Protein AF-A0A1L0AYT2-F1 (afdb_monomer_lite)

Foldseek 3Di:
DDDDDPPDPDPPPPFDKFKFFWADADPVQQKTKTWGWDWDQDPVVRDIDTDIDIAIEGHPPSPDDGGWIFMKGFDVDPPDPVDNRHRIYTDDTPGDPVVVVVVVVVVVVVVVVVVVVVVVVVVVVVVVVVVVVVVVVVVLVVLVVVLVVCLPPDPDDDPVVLVVVCVSVVHDDDPDDPVRSSCSVVPCVVVVVVVVVVLVVLVLVLLVVLVVCLVVVNQPDDDPSVVLVVDDPVVNSVVSCVVCVPDDPVRSVVNRD

Organism: NCBI:txid56406

Radius of gyration: 42.72 Å; chains: 1; bounding box: 90×42×131 Å

Structure (mmCIF, N/CA/C/O backbone):
data_AF-A0A1L0AYT2-F1
#
_entry.id   AF-A0A1L0AYT2-F1
#
loop_
_atom_site.group_PDB
_atom_site.id
_atom_site.type_symbol
_atom_site.label_atom_id
_atom_site.label_alt_id
_atom_site.label_comp_id
_atom_site.label_asym_id
_atom_site.label_entity_id
_atom_site.label_seq_id
_atom_site.pdbx_PDB_ins_code
_atom_site.Cartn_x
_atom_site.Cartn_y
_atom_site.Cartn_z
_atom_site.occupancy
_atom_site.B_iso_or_equiv
_atom_site.auth_seq_id
_atom_site.auth_comp_id
_atom_site.auth_asym_id
_atom_site.auth_atom_id
_atom_site.pdbx_PDB_model_num
ATOM 1 N N . MET A 1 1 ? 5.812 -22.566 -76.367 1.00 43.94 1 MET A N 1
ATOM 2 C CA . MET A 1 1 ? 6.371 -21.254 -75.975 1.00 43.94 1 MET A CA 1
ATOM 3 C C . MET A 1 1 ? 5.979 -20.977 -74.530 1.00 43.94 1 MET A C 1
ATOM 5 O O . MET A 1 1 ? 4.823 -20.678 -74.282 1.00 43.94 1 MET A O 1
ATOM 9 N N . SER A 1 2 ? 6.897 -21.136 -73.576 1.00 39.47 2 SER A N 1
ATOM 10 C CA . SER A 1 2 ? 6.663 -20.811 -72.161 1.00 39.47 2 SER A CA 1
ATOM 11 C C . SER A 1 2 ? 7.701 -19.785 -71.719 1.00 39.47 2 SER A C 1
ATOM 13 O O . SER A 1 2 ? 8.883 -20.100 -71.577 1.00 39.47 2 SER A O 1
ATOM 15 N N . SER A 1 3 ? 7.268 -18.538 -71.567 1.00 45.22 3 SER A N 1
ATOM 16 C CA . SER A 1 3 ? 8.102 -17.421 -71.133 1.00 45.22 3 SER A CA 1
ATOM 17 C C . SER A 1 3 ? 8.562 -17.624 -69.688 1.00 45.22 3 SER A C 1
ATOM 19 O O . SER A 1 3 ? 7.756 -17.609 -68.757 1.00 45.22 3 SER A O 1
ATOM 21 N N . ILE A 1 4 ? 9.869 -17.794 -69.500 1.00 49.75 4 ILE A N 1
ATOM 22 C CA . ILE A 1 4 ? 10.519 -17.835 -68.188 1.00 49.75 4 ILE A CA 1
ATOM 23 C C . ILE A 1 4 ? 10.522 -16.410 -67.626 1.00 49.75 4 ILE A C 1
ATOM 25 O O . ILE A 1 4 ? 11.359 -15.581 -67.982 1.00 49.75 4 ILE A O 1
ATOM 29 N N . ILE A 1 5 ? 9.569 -16.114 -66.743 1.00 52.09 5 ILE A N 1
ATOM 30 C CA . ILE A 1 5 ? 9.545 -14.869 -65.974 1.00 52.09 5 ILE A CA 1
ATOM 31 C C . ILE A 1 5 ? 10.664 -14.960 -64.930 1.00 52.09 5 ILE A C 1
ATOM 33 O O . ILE A 1 5 ? 10.520 -15.597 -63.884 1.00 52.09 5 ILE A O 1
ATOM 37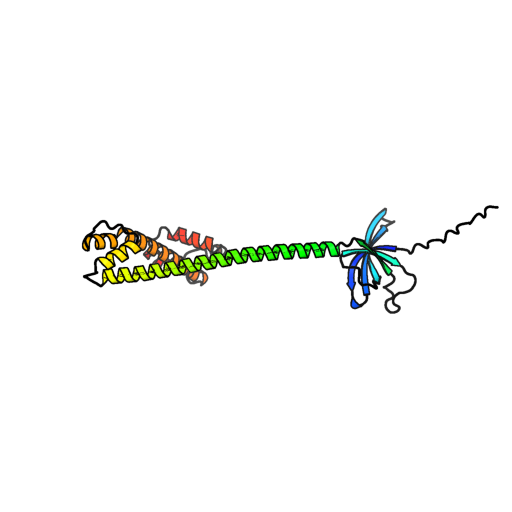 N N . LYS A 1 6 ? 11.812 -14.336 -65.214 1.00 47.62 6 LYS A N 1
ATOM 38 C CA . LYS A 1 6 ? 12.878 -14.143 -64.224 1.00 47.62 6 LYS A CA 1
ATOM 39 C C . LYS A 1 6 ? 12.355 -13.194 -63.143 1.00 47.62 6 LYS A C 1
ATOM 41 O O . LYS A 1 6 ? 12.326 -11.985 -63.346 1.00 47.62 6 LYS A O 1
ATOM 46 N N . LYS A 1 7 ? 11.948 -13.736 -61.990 1.00 52.47 7 LYS A N 1
ATOM 47 C CA . LYS A 1 7 ? 11.702 -12.945 -60.775 1.00 52.47 7 LYS A CA 1
ATOM 48 C C . LYS A 1 7 ? 13.005 -12.242 -60.390 1.00 52.47 7 LYS A C 1
ATOM 50 O O . LYS A 1 7 ? 13.920 -12.869 -59.858 1.00 52.47 7 LYS A O 1
ATOM 55 N N . THR A 1 8 ? 13.102 -10.951 -60.672 1.00 51.28 8 THR A N 1
ATOM 56 C CA . THR A 1 8 ? 14.160 -10.089 -60.151 1.00 51.28 8 THR A CA 1
ATOM 57 C C . THR A 1 8 ? 14.003 -10.020 -58.633 1.00 51.28 8 THR A C 1
ATOM 59 O O . THR A 1 8 ? 13.026 -9.488 -58.110 1.00 51.28 8 THR A O 1
ATOM 62 N N . ARG A 1 9 ? 14.942 -10.622 -57.894 1.00 52.34 9 ARG A N 1
ATOM 63 C CA . ARG A 1 9 ? 15.022 -10.449 -56.439 1.00 52.34 9 ARG A CA 1
ATOM 64 C C . ARG A 1 9 ? 15.433 -9.003 -56.181 1.00 52.34 9 ARG A C 1
ATOM 66 O O . ARG A 1 9 ? 16.595 -8.658 -56.367 1.00 52.34 9 ARG A O 1
ATOM 73 N N . VAL A 1 10 ? 14.478 -8.163 -55.790 1.00 49.97 10 VAL A N 1
ATOM 74 C CA . VAL A 1 10 ? 14.785 -6.832 -55.257 1.00 49.97 10 VAL A CA 1
ATOM 75 C C . VAL A 1 10 ? 15.632 -7.046 -53.997 1.00 49.97 10 VAL A C 1
ATOM 77 O O . VAL A 1 10 ? 15.191 -7.779 -53.106 1.00 49.97 10 VAL A O 1
ATOM 80 N N . PRO A 1 11 ? 16.848 -6.481 -53.900 1.00 51.00 11 PRO A N 1
ATOM 81 C CA . PRO A 1 11 ? 17.636 -6.591 -52.686 1.00 51.00 11 PRO A CA 1
ATOM 82 C C . PRO A 1 11 ? 16.885 -5.874 -51.562 1.00 51.00 11 PRO A C 1
ATOM 84 O O . PRO A 1 11 ? 16.692 -4.660 -51.600 1.00 51.00 11 PRO A O 1
ATOM 87 N N . GLN A 1 12 ? 16.438 -6.626 -50.557 1.00 56.72 12 GLN A N 1
ATOM 88 C CA . GLN A 1 12 ? 15.949 -6.030 -49.322 1.00 56.72 12 GLN A CA 1
ATOM 89 C C . GLN A 1 12 ? 17.150 -5.395 -48.621 1.00 56.72 12 GLN A C 1
ATOM 91 O O . GLN A 1 12 ? 17.962 -6.084 -48.006 1.00 56.72 12 GLN A O 1
ATOM 96 N N . HIS A 1 13 ? 17.308 -4.079 -48.747 1.00 56.34 13 HIS A N 1
ATOM 97 C CA . HIS A 1 13 ? 18.264 -3.351 -47.927 1.00 56.34 13 HIS A CA 1
ATOM 98 C C . HIS A 1 13 ? 17.800 -3.429 -46.47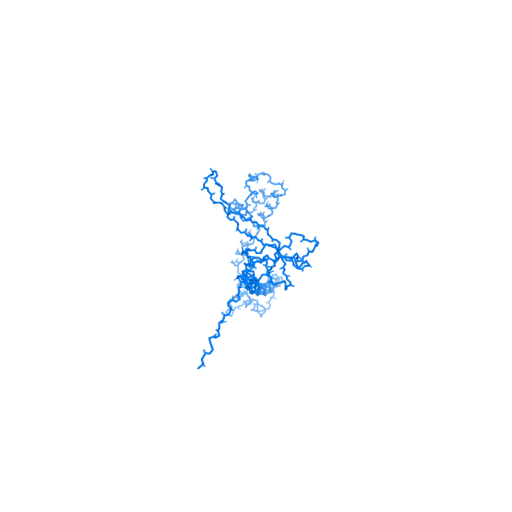1 1.00 56.34 13 HIS A C 1
ATOM 100 O O . HIS A 1 13 ? 16.896 -2.708 -46.052 1.00 56.34 13 HIS A O 1
ATOM 106 N N . THR A 1 14 ? 18.405 -4.323 -45.691 1.00 71.19 14 THR A N 1
ATOM 107 C CA . THR A 1 14 ? 18.159 -4.410 -44.253 1.00 71.19 14 THR A CA 1
ATOM 108 C C . THR A 1 14 ? 18.698 -3.147 -43.593 1.00 71.19 14 THR A C 1
ATOM 110 O O . THR A 1 14 ? 19.909 -2.908 -43.579 1.00 71.19 14 THR A O 1
ATOM 113 N N . ILE A 1 15 ? 17.799 -2.319 -43.066 1.00 78.25 15 ILE A N 1
ATOM 114 C CA . ILE A 1 15 ? 18.167 -1.138 -42.283 1.00 78.25 15 ILE A CA 1
ATOM 115 C C . ILE A 1 15 ? 18.921 -1.630 -41.038 1.00 78.25 15 ILE A C 1
ATOM 117 O O . ILE A 1 15 ? 18.414 -2.513 -40.342 1.00 78.25 15 ILE A O 1
ATOM 121 N N . PRO A 1 16 ? 20.119 -1.097 -40.732 1.00 86.50 16 PRO A N 1
ATOM 122 C CA . PRO A 1 16 ? 20.838 -1.484 -39.528 1.00 86.50 16 PRO A CA 1
ATOM 123 C C . PRO A 1 16 ? 20.006 -1.113 -38.298 1.00 86.50 16 PRO A C 1
ATOM 125 O O . PRO A 1 16 ? 19.674 0.059 -38.088 1.00 86.50 16 PRO A O 1
ATOM 128 N N . PHE A 1 17 ? 19.687 -2.121 -37.490 1.00 91.00 17 PHE A N 1
ATOM 129 C CA . PHE A 1 17 ? 18.867 -1.979 -36.295 1.00 91.00 17 PHE A CA 1
ATOM 130 C C . PHE A 1 17 ? 19.635 -2.377 -35.035 1.00 91.00 17 PHE A C 1
ATOM 132 O O . PHE A 1 17 ? 20.652 -3.071 -35.081 1.00 91.00 17 PHE A O 1
ATOM 139 N N . LYS A 1 18 ? 19.138 -1.912 -33.892 1.00 93.19 18 LYS A N 1
ATOM 140 C CA . LYS A 1 18 ? 19.610 -2.268 -32.555 1.00 93.19 18 LYS A CA 1
ATOM 141 C C . LYS A 1 18 ? 18.417 -2.563 -31.663 1.00 93.19 18 LYS A C 1
ATOM 143 O O . LYS A 1 18 ? 17.347 -1.994 -31.862 1.00 93.19 18 LYS A O 1
ATOM 148 N N . ILE A 1 19 ? 18.610 -3.448 -30.695 1.00 94.31 19 ILE A N 1
ATOM 149 C CA . ILE A 1 19 ? 17.590 -3.820 -29.715 1.00 94.31 19 ILE A CA 1
ATOM 150 C C . ILE A 1 19 ? 18.030 -3.282 -28.359 1.00 94.31 19 ILE A C 1
ATOM 152 O O . ILE A 1 19 ? 19.211 -3.363 -28.020 1.00 94.31 19 ILE A O 1
ATOM 156 N N . GLY A 1 20 ? 17.095 -2.712 -27.611 1.00 94.69 20 GLY A N 1
ATOM 157 C CA . GLY A 1 20 ? 17.376 -2.148 -26.301 1.00 94.69 20 GLY A CA 1
ATOM 158 C C . GLY A 1 20 ? 16.121 -1.913 -25.475 1.00 94.69 20 GLY A C 1
ATOM 159 O O . GLY A 1 20 ? 15.007 -2.157 -25.934 1.00 94.69 20 GLY A O 1
ATOM 160 N N . THR A 1 21 ? 16.311 -1.433 -24.253 1.00 95.56 21 THR A N 1
ATOM 161 C CA . THR A 1 21 ? 15.232 -1.110 -23.312 1.00 95.56 21 THR A CA 1
ATOM 162 C C . THR A 1 21 ? 15.000 0.391 -23.249 1.00 95.56 21 THR A C 1
ATOM 164 O O . THR A 1 21 ? 15.947 1.180 -23.241 1.00 95.56 21 THR A O 1
ATOM 167 N N . VAL A 1 22 ? 13.742 0.818 -23.203 1.00 95.75 22 VAL A N 1
ATOM 168 C CA . VAL A 1 22 ? 13.397 2.238 -23.071 1.00 95.75 22 VAL A CA 1
ATOM 169 C C . VAL A 1 22 ? 13.639 2.683 -21.630 1.00 95.75 22 VAL A C 1
ATOM 171 O O . VAL A 1 22 ? 13.002 2.185 -20.706 1.00 95.75 22 VAL A O 1
ATOM 174 N N . LEU A 1 23 ? 14.550 3.636 -21.440 1.00 94.75 23 LEU A N 1
ATOM 175 C CA . LEU A 1 23 ? 14.876 4.221 -20.135 1.00 94.75 23 LEU A CA 1
ATOM 176 C C . LEU A 1 23 ? 13.993 5.423 -19.807 1.00 94.75 23 LEU A C 1
ATOM 178 O O . LEU A 1 23 ? 13.588 5.614 -18.667 1.00 94.75 23 LEU A O 1
ATOM 182 N N . SER A 1 24 ? 13.730 6.262 -20.806 1.00 93.75 24 SER A N 1
ATOM 183 C CA . SER A 1 24 ? 12.911 7.458 -20.648 1.00 93.75 24 SER A CA 1
ATOM 184 C C . SER A 1 24 ? 12.167 7.770 -21.937 1.00 93.75 24 SER A C 1
ATOM 186 O O . SER A 1 24 ? 12.664 7.515 -23.038 1.00 93.75 24 SER A O 1
ATOM 188 N N . SER A 1 25 ? 10.972 8.332 -21.792 1.00 92.19 25 SER A N 1
ATOM 189 C CA . SER A 1 25 ? 10.147 8.810 -22.897 1.00 92.19 25 SER A CA 1
ATOM 190 C C . SER A 1 25 ? 9.807 10.273 -22.646 1.00 92.19 25 SER A C 1
ATOM 192 O O . SER A 1 25 ? 9.386 10.632 -21.548 1.00 92.19 25 SER A O 1
ATOM 194 N N . ASN A 1 26 ? 10.043 11.128 -23.641 1.00 91.25 26 ASN A N 1
ATOM 195 C CA . ASN A 1 26 ? 9.670 12.536 -23.621 1.00 91.25 26 ASN A CA 1
ATOM 196 C C . ASN A 1 26 ? 8.564 12.775 -24.667 1.00 91.25 26 ASN A C 1
ATOM 198 O O . ASN A 1 26 ? 8.874 12.904 -25.861 1.00 91.25 26 ASN A O 1
ATOM 202 N N . PRO A 1 27 ? 7.292 12.870 -24.230 1.00 88.00 27 PRO A N 1
ATOM 203 C CA . PRO A 1 27 ? 6.152 13.066 -25.121 1.00 88.00 27 PRO A CA 1
ATOM 204 C C . PRO A 1 27 ? 6.212 14.370 -25.923 1.00 88.00 27 PRO A C 1
ATOM 206 O O . PRO A 1 27 ? 5.857 14.386 -27.098 1.00 88.00 27 PRO A O 1
ATOM 209 N N . ILE A 1 28 ? 6.725 15.449 -25.320 1.00 86.69 28 ILE A N 1
ATOM 210 C CA . ILE A 1 28 ? 6.756 16.793 -25.922 1.00 86.69 28 ILE A CA 1
ATOM 211 C C . ILE A 1 28 ? 7.648 16.805 -27.166 1.00 86.69 28 ILE A C 1
ATOM 213 O O . ILE A 1 28 ? 7.291 17.358 -28.202 1.00 86.69 28 ILE A O 1
ATOM 217 N N . THR A 1 29 ? 8.816 16.167 -27.079 1.00 86.75 29 THR A N 1
ATOM 218 C CA . THR A 1 29 ? 9.799 16.141 -28.174 1.00 86.75 29 THR A CA 1
ATOM 219 C C . THR A 1 29 ? 9.708 14.879 -29.030 1.00 86.75 29 THR A C 1
ATOM 221 O O . THR A 1 29 ? 10.561 14.675 -29.904 1.00 86.75 29 THR A O 1
ATOM 224 N N . LYS A 1 30 ? 8.713 14.011 -28.787 1.00 90.88 30 LYS A N 1
ATOM 225 C CA . LYS A 1 30 ? 8.545 12.724 -29.483 1.00 90.88 30 LYS A CA 1
ATOM 226 C C . LYS A 1 30 ? 9.838 11.907 -29.503 1.00 90.88 30 LYS A C 1
ATOM 228 O O . LYS A 1 30 ? 10.313 11.461 -30.554 1.00 90.88 30 LYS A O 1
ATOM 233 N N . THR A 1 31 ? 10.504 11.844 -28.357 1.00 91.12 31 THR A N 1
ATOM 234 C CA . THR A 1 31 ? 11.866 11.320 -28.247 1.00 91.12 31 THR A CA 1
ATOM 235 C C . THR A 1 31 ? 11.946 10.315 -27.114 1.00 91.12 31 THR A C 1
ATOM 237 O O . THR A 1 31 ? 11.470 10.581 -26.015 1.00 91.12 31 THR A O 1
ATOM 240 N N . ILE A 1 32 ? 12.592 9.185 -27.375 1.00 93.69 32 ILE A N 1
ATOM 241 C CA . ILE A 1 32 ? 12.832 8.131 -26.394 1.00 93.69 32 ILE A CA 1
ATOM 242 C C . ILE A 1 32 ? 14.334 7.907 -26.224 1.00 93.69 32 ILE A C 1
ATOM 244 O O . ILE A 1 32 ? 15.104 7.986 -27.186 1.00 93.69 32 ILE A O 1
ATOM 248 N N . THR A 1 33 ? 14.754 7.619 -24.997 1.00 95.06 33 THR A N 1
ATOM 249 C CA . THR A 1 33 ? 16.125 7.201 -24.691 1.00 95.06 33 THR A CA 1
ATOM 250 C C . THR A 1 33 ? 16.135 5.696 -24.496 1.00 95.06 33 THR A C 1
ATOM 252 O O . THR A 1 33 ? 15.439 5.177 -23.626 1.00 95.06 33 THR A O 1
ATOM 255 N N . VAL A 1 34 ? 16.934 4.996 -25.293 1.00 95.69 34 VAL A N 1
ATOM 256 C CA . VAL A 1 34 ? 17.014 3.534 -25.315 1.00 95.69 34 VAL A CA 1
ATOM 257 C C . VAL A 1 34 ? 18.403 3.094 -24.862 1.00 95.69 34 VAL A C 1
ATOM 259 O O . VAL A 1 34 ? 19.404 3.564 -25.403 1.00 95.69 34 VAL A O 1
ATOM 262 N N . SER A 1 35 ? 18.474 2.198 -23.879 1.00 96.56 35 SER A N 1
ATOM 263 C CA . SER A 1 35 ? 19.708 1.535 -23.456 1.00 96.56 35 SER A CA 1
ATOM 264 C C . SER A 1 35 ? 19.972 0.326 -24.337 1.00 96.56 35 SER A C 1
ATOM 266 O O . SER A 1 35 ? 19.131 -0.565 -24.435 1.00 96.56 35 SER A O 1
ATOM 268 N N . ILE A 1 36 ? 21.136 0.284 -24.974 1.00 95.56 36 ILE A N 1
ATOM 269 C CA . ILE A 1 36 ? 21.571 -0.842 -25.796 1.00 95.56 36 ILE A CA 1
ATOM 270 C C . ILE A 1 36 ? 22.833 -1.430 -25.193 1.00 95.56 36 ILE A C 1
ATOM 272 O O . ILE A 1 36 ? 23.786 -0.715 -24.883 1.00 95.56 36 ILE A O 1
ATOM 276 N N . GLU A 1 37 ? 22.867 -2.747 -25.095 1.00 94.19 37 GLU A N 1
ATOM 277 C CA . GLU A 1 37 ? 24.047 -3.481 -24.673 1.00 94.19 37 GLU A CA 1
ATOM 278 C C . GLU A 1 37 ? 25.028 -3.612 -25.840 1.00 94.19 37 GLU A C 1
ATOM 280 O O . GLU A 1 37 ? 24.711 -4.159 -26.898 1.00 94.19 37 GLU A O 1
ATOM 285 N N . LYS A 1 38 ? 26.243 -3.087 -25.666 1.00 93.12 38 LYS A N 1
ATOM 286 C CA . LYS A 1 38 ? 27.325 -3.227 -26.639 1.00 93.12 38 LYS A CA 1
ATOM 287 C C . LYS A 1 38 ? 28.435 -4.082 -26.049 1.00 93.12 38 LYS A C 1
ATOM 289 O O . LYS A 1 38 ? 29.013 -3.747 -25.017 1.00 93.12 38 LYS A O 1
ATOM 294 N N . GLN A 1 39 ? 28.775 -5.155 -26.751 1.00 92.44 39 GLN A N 1
ATOM 295 C CA . GLN A 1 39 ? 29.951 -5.954 -26.435 1.00 92.44 39 GLN A CA 1
ATOM 296 C C . GLN A 1 39 ? 31.220 -5.187 -26.824 1.00 92.44 39 GLN A C 1
ATOM 298 O O . GLN A 1 39 ? 31.352 -4.691 -27.946 1.00 92.44 39 GLN A O 1
ATOM 303 N N . HIS A 1 40 ? 32.149 -5.072 -25.881 1.00 91.19 40 HIS A N 1
ATOM 304 C CA . HIS A 1 40 ? 33.456 -4.465 -26.073 1.00 91.19 40 HIS A CA 1
ATOM 305 C C . HIS A 1 40 ? 34.547 -5.454 -25.665 1.00 91.19 40 HIS A C 1
ATOM 307 O O . HIS A 1 40 ? 34.688 -5.796 -24.489 1.00 91.19 40 HIS A O 1
ATOM 313 N N . THR A 1 41 ? 35.343 -5.893 -26.637 1.00 92.81 41 THR A N 1
ATOM 314 C CA . THR A 1 41 ? 36.456 -6.817 -26.404 1.00 92.81 41 THR A CA 1
ATOM 315 C C . THR A 1 41 ? 37.744 -6.041 -26.160 1.00 92.81 41 THR A C 1
ATOM 317 O O . THR A 1 41 ? 38.238 -5.333 -27.038 1.00 92.81 41 THR A O 1
ATOM 320 N N . PHE A 1 42 ? 38.311 -6.186 -24.964 1.00 92.00 42 PHE A N 1
ATOM 321 C CA . PHE A 1 42 ? 39.604 -5.613 -24.606 1.00 92.00 42 PHE A CA 1
ATOM 322 C C . PHE A 1 42 ? 40.718 -6.554 -25.060 1.00 92.00 42 PHE A C 1
ATOM 324 O O . PHE A 1 42 ? 41.036 -7.522 -24.374 1.00 92.00 42 PHE A O 1
ATOM 331 N N . LYS A 1 43 ? 41.325 -6.258 -26.218 1.00 91.50 43 LYS A N 1
ATOM 332 C CA . LYS A 1 43 ? 42.362 -7.107 -26.836 1.00 91.50 43 LYS A CA 1
ATOM 333 C C . LYS A 1 43 ? 43.558 -7.380 -25.918 1.00 91.50 43 LYS A C 1
ATOM 335 O O . LYS A 1 43 ? 44.057 -8.493 -25.910 1.00 91.50 43 LYS A O 1
ATOM 340 N N . GLN A 1 44 ? 43.970 -6.392 -25.124 1.00 92.19 44 GLN A N 1
ATOM 341 C CA . GLN A 1 44 ? 45.104 -6.503 -24.194 1.00 92.19 44 GLN A CA 1
ATOM 342 C C . GLN A 1 44 ? 44.863 -7.519 -23.066 1.00 92.19 44 GLN A C 1
ATOM 344 O O . GLN A 1 44 ? 45.800 -8.149 -22.599 1.00 92.19 44 GLN A O 1
ATOM 349 N N . ILE A 1 45 ? 43.607 -7.672 -22.633 1.00 89.81 45 ILE A N 1
ATOM 350 C CA . ILE A 1 45 ? 43.215 -8.521 -21.495 1.00 89.81 45 ILE A CA 1
ATOM 351 C C . ILE A 1 45 ? 42.599 -9.845 -21.990 1.00 89.81 45 ILE A C 1
ATOM 353 O O . ILE A 1 45 ? 42.412 -10.778 -21.216 1.00 89.81 45 ILE A O 1
ATOM 357 N N . GLY A 1 46 ? 42.241 -9.933 -23.276 1.00 92.94 46 GLY A N 1
ATOM 358 C CA . GLY A 1 46 ? 41.546 -11.086 -23.853 1.00 92.94 46 GLY A CA 1
ATOM 359 C C . GLY A 1 46 ? 40.108 -11.269 -23.346 1.00 92.94 46 GLY A C 1
ATOM 360 O O . GLY A 1 46 ? 39.535 -12.337 -23.526 1.00 92.94 46 GLY A O 1
ATOM 361 N N . LYS A 1 47 ? 39.511 -10.250 -22.706 1.00 94.81 47 LYS A N 1
ATOM 362 C CA . LYS A 1 47 ? 38.163 -10.316 -22.109 1.00 94.81 47 LYS A CA 1
ATOM 363 C C . LYS A 1 47 ? 37.145 -9.475 -22.882 1.00 94.81 47 LYS A C 1
ATOM 365 O O . LYS A 1 47 ? 37.432 -8.342 -23.280 1.00 94.81 47 LYS A O 1
ATOM 370 N N . THR A 1 48 ? 35.929 -10.000 -23.023 1.00 94.06 48 THR A N 1
ATOM 371 C CA . THR A 1 48 ? 34.771 -9.283 -23.578 1.00 94.06 48 THR A CA 1
ATOM 372 C C . THR A 1 48 ? 33.867 -8.801 -22.451 1.00 94.06 48 THR A C 1
ATOM 374 O O . THR A 1 48 ? 33.435 -9.588 -21.617 1.00 94.06 48 THR A O 1
ATOM 377 N N . ILE A 1 49 ? 33.588 -7.497 -22.424 1.00 93.56 49 ILE A N 1
ATOM 378 C CA . ILE A 1 49 ? 32.727 -6.852 -21.427 1.00 93.56 49 ILE A CA 1
ATOM 379 C C . ILE A 1 49 ? 31.502 -6.284 -22.139 1.00 93.56 49 ILE A C 1
ATOM 381 O O . ILE A 1 49 ? 31.628 -5.639 -23.181 1.00 93.56 49 ILE A O 1
ATOM 385 N N . ILE A 1 50 ? 30.320 -6.496 -21.569 1.00 93.94 50 ILE A N 1
ATOM 386 C CA . ILE A 1 50 ? 29.078 -5.881 -22.039 1.00 93.94 50 ILE A CA 1
ATOM 387 C C . ILE A 1 50 ? 28.936 -4.525 -21.347 1.00 93.94 50 ILE A C 1
ATOM 389 O O . ILE A 1 50 ? 28.950 -4.451 -20.120 1.00 93.94 50 ILE A O 1
ATOM 393 N N . LYS A 1 51 ? 28.837 -3.442 -22.124 1.00 93.12 51 LYS A N 1
ATOM 394 C CA . LYS A 1 51 ? 28.608 -2.088 -21.603 1.00 93.12 51 LYS A CA 1
ATOM 395 C C . LYS A 1 51 ? 27.299 -1.518 -22.153 1.00 93.12 51 LYS A C 1
ATOM 397 O O . LYS A 1 51 ? 27.103 -1.565 -23.372 1.00 93.12 51 LYS A O 1
ATOM 402 N N . PRO A 1 52 ? 26.428 -0.950 -21.303 1.00 94.25 52 PRO A N 1
ATOM 403 C CA . PRO A 1 52 ? 25.237 -0.259 -21.770 1.00 94.25 52 PRO A CA 1
ATOM 404 C C . PRO A 1 52 ? 25.614 1.088 -22.398 1.00 94.25 52 PRO A C 1
ATOM 406 O O . PRO A 1 52 ? 26.488 1.803 -21.907 1.00 94.25 52 PRO A O 1
ATOM 409 N N . ILE A 1 53 ? 24.951 1.441 -23.495 1.00 94.50 53 ILE A N 1
ATOM 410 C CA . ILE A 1 53 ? 25.073 2.736 -24.166 1.00 94.50 53 ILE A CA 1
ATOM 411 C C . ILE A 1 53 ? 23.670 3.275 -24.403 1.00 94.50 53 ILE A C 1
ATOM 413 O O . ILE A 1 53 ? 22.838 2.604 -25.013 1.00 94.50 53 ILE A O 1
ATOM 417 N N . SER A 1 54 ? 23.424 4.508 -23.973 1.00 94.69 54 SER A N 1
ATOM 418 C CA . SER A 1 54 ? 22.174 5.206 -24.242 1.00 94.69 54 SER A CA 1
ATOM 419 C C . SER A 1 54 ? 22.167 5.803 -25.651 1.00 94.69 54 SER A C 1
ATOM 421 O O . SER A 1 54 ? 23.140 6.402 -26.116 1.00 94.69 54 SER A O 1
ATOM 423 N N . MET A 1 55 ? 21.054 5.627 -26.356 1.00 92.62 55 MET A N 1
ATOM 424 C CA . MET A 1 55 ? 20.814 6.181 -27.685 1.00 92.62 55 MET A CA 1
ATOM 425 C C . MET A 1 55 ? 19.473 6.896 -27.717 1.00 92.62 55 MET A C 1
ATOM 427 O O . MET A 1 55 ? 18.520 6.483 -27.064 1.00 92.62 55 MET A O 1
ATOM 431 N N . ILE A 1 56 ? 19.408 7.972 -28.494 1.00 92.19 56 ILE A N 1
ATOM 432 C CA . ILE A 1 56 ? 18.203 8.782 -28.638 1.00 92.19 56 ILE A CA 1
ATOM 433 C C . ILE A 1 56 ? 17.498 8.365 -29.927 1.00 92.19 56 ILE A C 1
ATOM 435 O O . ILE A 1 56 ? 18.095 8.429 -31.009 1.00 92.19 56 ILE A O 1
ATOM 439 N N . ALA A 1 57 ? 16.237 7.954 -29.810 1.00 91.94 57 ALA A N 1
ATOM 440 C CA . ALA A 1 57 ? 15.396 7.571 -30.933 1.00 91.94 57 ALA A CA 1
ATOM 441 C C . ALA A 1 57 ? 14.132 8.439 -31.034 1.00 91.94 57 ALA A C 1
ATOM 443 O O . ALA A 1 57 ? 13.634 8.972 -30.042 1.00 91.94 57 ALA A O 1
ATOM 444 N N . HIS A 1 58 ? 13.626 8.607 -32.253 1.00 91.44 58 HIS A N 1
ATOM 445 C CA . HIS A 1 58 ? 12.348 9.248 -32.527 1.00 91.44 58 HIS A CA 1
ATOM 446 C C . HIS A 1 58 ? 11.201 8.248 -32.411 1.00 91.44 58 HIS A C 1
ATOM 448 O O . HIS A 1 58 ? 11.277 7.162 -32.984 1.00 91.44 58 HIS A O 1
ATOM 454 N N . ASP A 1 59 ? 10.137 8.646 -31.723 1.00 91.81 59 ASP A N 1
ATOM 455 C CA . ASP A 1 59 ? 8.865 7.929 -31.702 1.00 91.81 59 ASP A CA 1
ATOM 456 C C . ASP A 1 59 ? 7.748 8.881 -32.146 1.00 91.81 59 ASP A C 1
ATOM 458 O O . ASP A 1 59 ? 7.331 9.760 -31.393 1.00 91.81 59 ASP A O 1
ATOM 462 N N . GLU A 1 60 ? 7.290 8.739 -33.390 1.00 87.75 60 GLU A N 1
ATOM 463 C CA . GLU A 1 60 ? 6.276 9.619 -33.986 1.00 87.75 60 GLU A CA 1
ATOM 464 C C . GLU A 1 60 ? 4.908 9.509 -33.306 1.00 87.75 60 GLU A C 1
ATOM 466 O O . GLU A 1 60 ? 4.192 10.513 -33.194 1.00 87.75 60 GLU A O 1
ATOM 471 N N . ASN A 1 61 ? 4.575 8.295 -32.858 1.00 90.38 61 ASN A N 1
ATOM 472 C CA . ASN A 1 61 ? 3.254 7.908 -32.372 1.00 90.38 61 ASN A CA 1
ATOM 473 C C . ASN A 1 61 ? 3.190 7.784 -30.844 1.00 90.38 61 ASN A C 1
ATOM 475 O O . ASN A 1 61 ? 2.133 7.432 -30.328 1.00 90.38 61 ASN A O 1
ATOM 479 N N . LEU A 1 62 ? 4.293 8.051 -30.132 1.00 90.38 62 LEU A N 1
ATOM 480 C CA . LEU A 1 62 ? 4.384 7.959 -28.668 1.00 90.38 62 LEU A CA 1
ATOM 481 C C . LEU A 1 62 ? 3.937 6.590 -28.125 1.00 90.38 62 LEU A C 1
ATOM 483 O O . LEU A 1 62 ? 3.286 6.501 -27.085 1.00 90.38 62 LEU A O 1
ATOM 487 N N . LYS A 1 63 ? 4.254 5.518 -28.857 1.00 90.44 63 LYS A N 1
ATOM 488 C CA . LYS A 1 63 ? 3.830 4.155 -28.519 1.00 90.44 63 LYS A CA 1
ATOM 489 C C . LYS A 1 63 ? 4.717 3.521 -27.454 1.00 90.44 63 LYS A C 1
ATOM 491 O O . LYS A 1 63 ? 4.233 2.698 -26.685 1.00 90.44 63 LYS A O 1
ATOM 496 N N . ALA A 1 64 ? 6.001 3.868 -27.419 1.00 91.88 64 ALA A N 1
ATOM 497 C CA . ALA A 1 64 ? 6.954 3.245 -26.513 1.00 91.88 64 ALA A CA 1
ATOM 498 C C . ALA A 1 64 ? 6.853 3.828 -25.095 1.00 91.88 64 ALA A C 1
ATOM 500 O O . ALA A 1 64 ? 6.982 5.042 -24.889 1.00 91.88 64 ALA A O 1
ATOM 501 N N . LYS A 1 65 ? 6.679 2.951 -24.101 1.00 93.25 65 LYS A N 1
ATOM 502 C CA . LYS A 1 65 ? 6.666 3.296 -22.676 1.00 93.25 65 LYS A CA 1
ATOM 503 C C . LYS A 1 65 ? 7.990 2.915 -22.015 1.00 93.25 65 LYS A C 1
ATOM 505 O O . LYS A 1 65 ? 8.795 2.150 -22.543 1.00 93.25 65 LYS A O 1
ATOM 510 N N . VAL A 1 66 ? 8.238 3.493 -20.842 1.00 93.75 66 VAL A N 1
ATOM 511 C CA . VAL A 1 66 ? 9.446 3.211 -20.055 1.00 93.75 66 VAL A CA 1
ATOM 512 C C . VAL A 1 66 ? 9.432 1.750 -19.604 1.00 93.75 66 VAL A C 1
ATOM 514 O O . VAL A 1 66 ? 8.470 1.306 -18.987 1.00 93.75 66 VAL A O 1
ATOM 517 N N . GLY A 1 67 ? 10.504 1.015 -19.900 1.00 92.56 67 GLY A N 1
ATOM 518 C CA . GLY A 1 67 ? 10.645 -0.410 -19.593 1.00 92.56 67 GLY A CA 1
ATOM 519 C C . GLY A 1 67 ? 10.355 -1.362 -20.758 1.00 92.56 67 GLY A C 1
ATOM 520 O O . GLY A 1 67 ? 10.690 -2.542 -20.651 1.00 92.56 67 GLY A O 1
ATOM 521 N N . ASP A 1 68 ? 9.801 -0.877 -21.872 1.00 94.62 68 ASP A N 1
ATOM 522 C CA . ASP A 1 68 ? 9.566 -1.709 -23.055 1.00 94.62 68 ASP A CA 1
ATOM 523 C C . ASP A 1 68 ? 10.879 -2.103 -23.746 1.00 94.62 68 ASP A C 1
ATOM 525 O O . ASP A 1 68 ? 11.860 -1.348 -23.751 1.00 94.62 68 ASP A O 1
ATOM 529 N N . ILE A 1 69 ? 10.893 -3.290 -24.359 1.00 94.19 69 ILE A N 1
ATOM 530 C CA . ILE A 1 69 ? 11.993 -3.728 -25.226 1.00 94.19 69 ILE A CA 1
ATOM 531 C C . ILE A 1 69 ? 11.652 -3.312 -26.650 1.00 94.19 69 ILE A C 1
ATOM 533 O O . ILE A 1 69 ? 10.625 -3.711 -27.195 1.00 94.19 69 ILE A O 1
ATOM 537 N N . VAL A 1 70 ? 12.529 -2.531 -27.268 1.00 95.44 70 VAL A N 1
ATOM 538 C CA . VAL A 1 70 ? 12.288 -1.913 -28.571 1.00 95.44 70 VAL A CA 1
ATOM 539 C C . VAL A 1 70 ? 13.407 -2.204 -29.559 1.00 95.44 70 VAL A C 1
ATOM 541 O O . VAL A 1 70 ? 14.583 -2.322 -29.204 1.00 95.44 70 VAL A O 1
ATOM 544 N N . ARG A 1 71 ? 13.032 -2.271 -30.834 1.00 94.38 71 ARG A N 1
ATOM 545 C CA . ARG A 1 71 ? 13.936 -2.284 -31.979 1.00 94.38 71 ARG A CA 1
ATOM 546 C C . ARG A 1 71 ? 14.005 -0.875 -32.561 1.00 94.38 71 ARG A C 1
ATOM 548 O O . ARG A 1 71 ? 12.989 -0.325 -32.986 1.00 94.38 71 ARG A O 1
ATOM 555 N N . ILE A 1 72 ? 15.206 -0.302 -32.609 1.00 93.50 72 ILE A N 1
ATOM 556 C CA . ILE A 1 72 ? 15.464 1.014 -33.203 1.00 93.50 72 ILE A CA 1
ATOM 557 C C . ILE A 1 72 ? 16.320 0.885 -34.465 1.00 93.50 72 ILE A C 1
ATOM 559 O O . ILE A 1 72 ? 17.301 0.142 -34.483 1.00 93.50 72 ILE A O 1
ATOM 563 N N . GLY A 1 73 ? 15.964 1.615 -35.518 1.00 91.31 73 GLY A N 1
ATOM 564 C CA . GLY A 1 73 ? 16.653 1.618 -36.811 1.00 91.31 73 GLY A CA 1
ATOM 565 C C . GLY A 1 73 ? 17.406 2.919 -37.045 1.00 91.31 73 GLY A C 1
ATOM 566 O O . GLY A 1 73 ? 16.924 3.985 -36.668 1.00 91.31 73 GLY A O 1
ATOM 567 N N . ASN A 1 74 ? 18.587 2.853 -37.663 1.00 87.75 74 ASN A N 1
ATOM 568 C CA . ASN A 1 74 ? 19.305 4.051 -38.101 1.00 87.75 74 ASN A CA 1
ATOM 569 C C . ASN A 1 74 ? 18.844 4.442 -39.508 1.00 87.75 74 ASN A C 1
ATOM 571 O O . ASN A 1 74 ? 19.257 3.838 -40.504 1.00 87.75 74 ASN A O 1
ATOM 575 N N . PHE A 1 75 ? 17.997 5.462 -39.585 1.00 75.50 75 PHE A N 1
ATOM 576 C CA . PHE A 1 75 ? 17.604 6.054 -40.852 1.00 75.50 75 PHE A CA 1
ATOM 577 C C . PHE A 1 75 ? 18.644 7.113 -41.218 1.00 75.50 75 PHE A C 1
ATOM 579 O O . PHE A 1 75 ? 18.860 8.071 -40.485 1.00 75.50 75 PHE A O 1
ATOM 586 N N . LYS A 1 76 ? 19.307 6.948 -42.371 1.00 60.31 76 LYS A N 1
ATOM 587 C CA . LYS A 1 76 ? 20.390 7.845 -42.826 1.00 60.31 76 LYS A CA 1
ATOM 588 C C . LYS A 1 76 ? 19.965 9.317 -42.963 1.00 60.31 76 LYS A C 1
ATOM 590 O O . LYS A 1 76 ? 20.829 10.184 -43.072 1.00 60.31 76 LYS A O 1
ATOM 595 N N . LYS A 1 77 ? 18.662 9.611 -42.964 1.00 59.56 77 LYS A N 1
ATOM 596 C CA . LYS A 1 77 ? 18.131 10.972 -42.966 1.00 59.56 77 LYS A CA 1
ATOM 597 C C . LYS A 1 77 ? 18.078 11.472 -41.524 1.00 59.56 77 LYS A C 1
ATOM 599 O O . LYS A 1 77 ? 17.368 10.900 -40.704 1.00 59.56 77 LYS A O 1
ATOM 604 N N . VAL A 1 78 ? 18.841 12.523 -41.223 1.00 59.88 78 VAL A N 1
ATOM 605 C CA . VAL A 1 78 ? 18.757 13.227 -39.936 1.00 59.88 78 VAL A CA 1
ATOM 606 C C . VAL A 1 78 ? 17.297 13.625 -39.721 1.00 59.88 78 VAL A C 1
ATOM 608 O O . VAL A 1 78 ? 16.744 14.383 -40.513 1.00 59.88 78 VAL A O 1
ATOM 611 N N . ILE A 1 79 ? 16.672 13.050 -38.695 1.00 64.25 79 ILE A N 1
ATOM 612 C CA . ILE A 1 79 ? 15.236 13.206 -38.427 1.00 64.25 79 ILE A CA 1
ATOM 613 C C . ILE A 1 79 ? 14.950 14.625 -37.933 1.00 64.25 79 ILE A C 1
ATOM 615 O O . ILE A 1 79 ? 13.929 15.211 -38.275 1.00 64.25 79 ILE A O 1
ATOM 619 N N . ASP A 1 80 ? 15.879 15.189 -37.159 1.00 66.50 80 ASP A N 1
ATOM 620 C CA . ASP A 1 80 ? 15.786 16.545 -36.636 1.00 66.50 80 ASP A CA 1
ATOM 621 C C . ASP A 1 80 ? 17.113 17.293 -36.853 1.00 66.50 80 ASP A C 1
ATOM 623 O O . ASP A 1 80 ? 18.110 16.982 -36.191 1.00 66.50 80 ASP A O 1
ATOM 627 N N . PRO A 1 81 ? 17.156 18.278 -37.769 1.00 67.69 81 PRO A N 1
ATOM 628 C CA . PRO A 1 81 ? 18.348 19.084 -38.026 1.00 67.69 81 PRO A CA 1
ATOM 629 C C . PRO A 1 81 ? 18.870 19.815 -36.783 1.00 67.69 81 PRO A C 1
ATOM 631 O O . PRO A 1 81 ? 20.065 20.090 -36.694 1.00 67.69 81 PRO A O 1
ATOM 634 N N . LYS A 1 82 ? 17.999 20.112 -35.807 1.00 72.69 82 LYS A N 1
ATOM 635 C CA . LYS A 1 82 ? 18.368 20.802 -34.562 1.00 72.69 82 LYS A CA 1
ATOM 636 C C . LYS A 1 82 ? 18.955 19.853 -33.516 1.00 72.69 82 LYS A C 1
ATOM 638 O O . LYS A 1 82 ? 19.629 20.306 -32.594 1.00 72.69 82 LYS A O 1
ATOM 643 N N . ASN A 1 83 ? 18.743 18.541 -33.653 1.00 73.12 83 ASN A N 1
ATOM 644 C CA . ASN A 1 83 ? 19.186 17.537 -32.690 1.00 73.12 83 ASN A CA 1
ATOM 645 C C . ASN A 1 83 ? 19.951 16.392 -33.370 1.00 73.12 83 ASN A C 1
ATOM 647 O O . ASN A 1 83 ? 19.445 15.289 -33.577 1.00 73.12 83 ASN A O 1
ATOM 651 N N . TYR A 1 84 ? 21.235 16.635 -33.639 1.00 72.62 84 TYR A N 1
ATOM 652 C CA . TYR A 1 84 ? 22.142 15.688 -34.298 1.00 72.62 84 TYR A CA 1
ATOM 653 C C . TYR A 1 84 ? 22.330 14.352 -33.555 1.00 72.62 84 TYR A C 1
ATOM 655 O O . TYR A 1 84 ? 22.851 13.396 -34.136 1.00 72.62 84 TYR A O 1
ATOM 663 N N . LYS A 1 85 ? 21.945 14.261 -32.274 1.00 80.44 85 LYS A N 1
ATOM 664 C CA . LYS A 1 85 ? 22.026 13.025 -31.478 1.00 80.44 85 LYS A CA 1
ATOM 665 C C . LYS A 1 85 ? 20.858 12.070 -31.768 1.00 80.44 85 LYS A C 1
ATOM 667 O O . LYS A 1 85 ? 20.992 10.869 -31.539 1.00 80.44 85 LYS A O 1
ATOM 672 N N . LYS A 1 86 ? 19.750 12.576 -32.320 1.00 82.00 86 LYS A N 1
ATOM 673 C CA . LYS A 1 86 ? 18.535 11.827 -32.670 1.00 82.00 86 LYS A CA 1
ATOM 674 C C . LYS A 1 86 ? 18.658 11.216 -34.072 1.00 82.00 86 LYS A C 1
ATOM 676 O O . LYS A 1 86 ? 18.114 11.721 -35.049 1.00 82.00 86 LYS A O 1
ATOM 681 N N . LYS A 1 87 ? 19.439 10.136 -34.168 1.00 85.38 87 LYS A N 1
ATOM 682 C CA . LYS A 1 87 ? 19.733 9.428 -35.436 1.00 85.38 87 LYS A CA 1
ATOM 683 C C . LYS A 1 87 ? 18.931 8.142 -35.634 1.00 85.38 87 LYS A C 1
ATOM 685 O O . LYS A 1 87 ? 19.006 7.530 -36.694 1.00 85.38 87 LYS A O 1
ATOM 690 N N . TYR A 1 88 ? 18.219 7.702 -34.604 1.00 90.81 88 TYR A N 1
ATOM 691 C CA . TYR A 1 88 ? 17.477 6.449 -34.629 1.00 90.81 88 TYR A CA 1
ATOM 692 C C . TYR A 1 88 ? 15.973 6.723 -34.641 1.00 90.81 88 TYR A C 1
ATOM 694 O O . TYR A 1 88 ? 15.527 7.732 -34.099 1.00 90.81 88 TYR A O 1
ATOM 702 N N . THR A 1 89 ? 15.192 5.812 -35.209 1.00 90.88 89 THR A N 1
ATOM 703 C CA . THR A 1 89 ? 13.722 5.818 -35.131 1.00 90.88 89 THR A CA 1
ATOM 704 C C . THR A 1 89 ? 13.256 4.502 -34.534 1.00 90.88 89 THR A C 1
ATOM 706 O O . THR A 1 89 ? 13.854 3.453 -34.796 1.00 90.88 89 THR A O 1
ATOM 709 N N . LEU A 1 90 ? 12.195 4.553 -33.734 1.00 92.38 90 LEU A N 1
ATOM 710 C CA . LEU A 1 90 ? 11.487 3.369 -33.272 1.00 92.38 90 LEU A CA 1
ATOM 711 C C . LEU A 1 90 ? 10.932 2.603 -34.481 1.00 92.38 90 LEU A C 1
ATOM 713 O O . LEU A 1 90 ? 10.188 3.164 -35.281 1.00 92.38 90 LEU A O 1
ATOM 717 N N . MET A 1 91 ? 11.309 1.333 -34.621 1.00 91.38 91 MET A N 1
ATOM 718 C CA . MET A 1 91 ? 10.768 0.453 -35.661 1.00 91.38 91 MET A CA 1
ATOM 719 C C . MET A 1 91 ? 9.635 -0.403 -35.108 1.00 91.38 91 MET A C 1
ATOM 721 O O . MET A 1 91 ? 8.564 -0.478 -35.698 1.00 91.38 91 MET A O 1
ATOM 725 N N . GLU A 1 92 ? 9.889 -1.060 -33.979 1.00 91.88 92 GLU A N 1
ATOM 726 C CA . GLU A 1 92 ? 9.008 -2.086 -33.432 1.00 91.88 92 GLU A CA 1
ATOM 727 C C . GLU A 1 92 ? 9.181 -2.172 -31.915 1.00 91.88 92 GLU A C 1
ATOM 729 O O . GLU A 1 92 ? 10.286 -1.991 -31.394 1.00 91.88 92 GLU A O 1
ATOM 734 N N . ILE A 1 93 ? 8.091 -2.471 -31.214 1.00 93.06 93 ILE A N 1
ATOM 735 C CA . ILE A 1 93 ? 8.101 -2.820 -29.794 1.00 93.06 93 ILE A CA 1
ATOM 736 C C . ILE A 1 93 ? 8.061 -4.348 -29.724 1.00 93.06 93 ILE A C 1
ATOM 738 O O . ILE A 1 93 ? 7.116 -4.958 -30.213 1.00 93.06 93 ILE A O 1
ATOM 742 N N . LEU A 1 94 ? 9.107 -4.955 -29.167 1.00 90.88 94 LEU A N 1
ATOM 743 C CA . LEU A 1 94 ? 9.265 -6.410 -29.081 1.00 90.88 94 LEU A CA 1
ATOM 744 C C . LEU A 1 94 ? 8.579 -6.986 -27.839 1.00 90.88 94 LEU A C 1
ATOM 746 O O . LEU A 1 94 ? 8.041 -8.086 -27.897 1.00 90.88 94 LEU A O 1
ATOM 750 N N . ASP A 1 95 ? 8.618 -6.266 -26.715 1.00 90.62 95 ASP A N 1
ATOM 751 C CA . ASP A 1 95 ? 8.011 -6.709 -25.456 1.00 90.62 95 ASP A CA 1
ATOM 752 C C . ASP A 1 95 ? 7.441 -5.519 -24.679 1.00 90.62 95 ASP A C 1
ATOM 754 O O . ASP A 1 95 ? 8.165 -4.571 -24.358 1.00 90.62 95 ASP A O 1
ATOM 758 N N . THR A 1 96 ? 6.150 -5.592 -24.357 1.00 90.94 96 THR A N 1
ATOM 759 C CA . THR A 1 96 ? 5.381 -4.570 -23.633 1.00 90.94 96 THR A CA 1
ATOM 760 C C . THR A 1 96 ? 5.407 -4.818 -22.125 1.00 90.94 96 THR A C 1
ATOM 762 O O . THR A 1 96 ? 4.383 -5.027 -21.467 1.00 90.94 96 THR A O 1
ATOM 765 N N . LYS A 1 97 ? 6.608 -4.816 -21.538 1.00 86.56 97 LYS A N 1
ATOM 766 C CA . LYS A 1 97 ? 6.770 -5.004 -20.086 1.00 86.56 97 LYS A CA 1
ATOM 767 C C . LYS A 1 97 ? 6.098 -3.891 -19.288 1.00 86.56 97 LYS A C 1
ATOM 769 O O . LYS A 1 97 ? 5.548 -4.160 -18.221 1.00 86.56 97 LYS A O 1
ATOM 774 N N . ALA A 1 98 ? 6.112 -2.662 -19.801 1.00 82.62 98 ALA A N 1
ATOM 775 C CA . ALA A 1 98 ? 5.534 -1.519 -19.108 1.00 82.62 98 ALA A CA 1
ATOM 776 C C . ALA A 1 98 ? 4.021 -1.675 -18.912 1.00 82.62 98 ALA A C 1
ATOM 778 O O . ALA A 1 98 ? 3.495 -1.375 -17.842 1.00 82.62 98 ALA A O 1
ATOM 779 N N . GLU A 1 99 ? 3.322 -2.177 -19.932 1.00 86.31 99 GLU A N 1
ATOM 780 C CA . GLU A 1 99 ? 1.866 -2.339 -19.900 1.00 86.31 99 GLU A CA 1
ATOM 781 C C . GLU A 1 99 ? 1.437 -3.433 -18.929 1.00 86.31 99 GLU A C 1
ATOM 783 O O . GLU A 1 99 ? 0.557 -3.198 -18.103 1.00 86.31 99 GLU A O 1
ATOM 788 N N . ARG A 1 100 ? 2.123 -4.585 -18.949 1.00 87.50 100 ARG A N 1
ATOM 789 C CA . ARG A 1 100 ? 1.871 -5.666 -17.983 1.00 87.50 100 ARG A CA 1
ATOM 790 C C . ARG A 1 100 ? 2.082 -5.193 -16.548 1.00 87.50 100 ARG A C 1
ATOM 792 O O . ARG A 1 100 ? 1.272 -5.489 -15.675 1.00 87.50 100 ARG A O 1
ATOM 799 N N . ASN A 1 101 ? 3.144 -4.428 -16.301 1.00 88.44 101 ASN A N 1
ATOM 800 C CA . ASN A 1 101 ? 3.427 -3.895 -14.969 1.00 88.44 101 ASN A CA 1
ATOM 801 C C . ASN A 1 101 ? 2.364 -2.882 -14.517 1.00 88.44 101 ASN A C 1
ATOM 803 O O . ASN A 1 101 ? 1.962 -2.900 -13.355 1.00 88.44 101 ASN A O 1
ATOM 807 N N . ALA A 1 102 ? 1.879 -2.030 -15.424 1.00 87.44 102 ALA A N 1
ATOM 808 C CA . ALA A 1 102 ? 0.801 -1.089 -15.126 1.00 87.44 102 ALA A CA 1
ATOM 809 C C . ALA A 1 102 ? -0.516 -1.809 -14.791 1.00 87.44 102 ALA A C 1
ATOM 811 O O . ALA A 1 102 ? -1.195 -1.445 -13.832 1.00 87.44 102 ALA A O 1
ATOM 812 N N . GLU A 1 103 ? -0.854 -2.864 -15.535 1.00 91.44 103 GLU A N 1
ATOM 813 C CA . GLU A 1 103 ? -2.035 -3.687 -15.265 1.00 91.44 103 GLU A CA 1
ATOM 814 C C . GLU A 1 103 ? -1.940 -4.391 -13.902 1.00 91.44 103 GLU A C 1
ATOM 816 O O . GLU A 1 103 ? -2.898 -4.383 -13.126 1.00 91.44 103 GLU A O 1
ATOM 821 N N . LEU A 1 104 ? -0.773 -4.954 -13.574 1.00 93.50 104 LEU A N 1
ATOM 822 C CA . LEU A 1 104 ? -0.522 -5.579 -12.273 1.00 93.50 104 LEU A CA 1
ATOM 823 C C . LEU A 1 104 ? -0.677 -4.584 -11.121 1.00 93.50 104 LEU A C 1
ATOM 825 O O . LEU A 1 104 ? -1.299 -4.918 -10.113 1.00 93.50 104 LEU A O 1
ATOM 829 N N . LEU A 1 105 ? -0.164 -3.362 -11.279 1.00 92.50 105 LEU A N 1
ATOM 830 C CA . LEU A 1 105 ? -0.299 -2.308 -10.277 1.00 92.50 105 LEU A CA 1
ATOM 831 C C . LEU A 1 105 ? -1.771 -1.934 -10.050 1.00 92.50 105 LEU A C 1
ATOM 833 O O . LEU A 1 105 ? -2.199 -1.792 -8.906 1.00 92.50 105 LEU A O 1
ATOM 837 N N . ASN A 1 106 ? -2.561 -1.803 -11.118 1.00 94.94 106 ASN A N 1
ATOM 838 C CA . ASN A 1 106 ? -3.989 -1.495 -11.005 1.00 94.94 106 ASN A CA 1
ATOM 839 C C . ASN A 1 106 ? -4.742 -2.614 -10.277 1.00 94.94 106 ASN A C 1
ATOM 841 O O . ASN A 1 106 ? -5.462 -2.344 -9.319 1.00 94.94 106 ASN A O 1
ATOM 845 N N . LYS A 1 107 ? -4.482 -3.875 -10.639 1.00 96.19 107 LYS A N 1
ATOM 846 C CA . LYS A 1 107 ? -5.044 -5.043 -9.945 1.00 96.19 107 LYS A CA 1
ATOM 847 C C . LYS A 1 107 ? -4.666 -5.083 -8.462 1.00 96.19 107 LYS A C 1
ATOM 849 O O . LYS A 1 107 ? -5.472 -5.504 -7.638 1.00 96.19 107 LYS A O 1
ATOM 854 N N . GLN A 1 108 ? -3.449 -4.674 -8.105 1.00 95.81 108 GLN A N 1
ATOM 855 C CA . GLN A 1 108 ? -3.031 -4.575 -6.704 1.00 95.81 108 GLN A CA 1
ATOM 856 C C . GLN A 1 108 ? -3.792 -3.473 -5.964 1.00 95.81 108 GLN A C 1
ATOM 858 O O . GLN A 1 108 ? -4.293 -3.728 -4.874 1.00 95.81 108 GLN A O 1
ATOM 863 N N . LYS A 1 109 ? -3.939 -2.288 -6.565 1.00 96.62 109 LYS A N 1
ATOM 864 C CA . LYS A 1 109 ? -4.703 -1.178 -5.977 1.00 96.62 109 LYS A CA 1
ATOM 865 C C . LYS A 1 109 ? -6.163 -1.545 -5.736 1.00 96.62 109 LYS A C 1
ATOM 867 O O . LYS A 1 109 ? -6.675 -1.276 -4.661 1.00 96.62 109 LYS A O 1
ATOM 872 N N . GLU A 1 110 ? -6.807 -2.207 -6.693 1.00 96.38 110 GLU A N 1
ATOM 873 C CA . GLU A 1 110 ? -8.190 -2.679 -6.541 1.00 96.38 110 GLU A CA 1
ATOM 874 C C . GLU A 1 110 ? -8.338 -3.684 -5.395 1.00 96.38 110 GLU A C 1
ATOM 876 O O . GLU A 1 110 ? -9.301 -3.623 -4.636 1.00 96.38 110 GLU A O 1
ATOM 881 N N . LYS A 1 111 ? -7.379 -4.607 -5.246 1.00 97.12 111 LYS A N 1
ATOM 882 C CA . LYS A 1 111 ? -7.375 -5.566 -4.132 1.00 97.12 111 LYS A CA 1
ATOM 883 C C . LYS A 1 111 ? -7.196 -4.877 -2.784 1.00 97.12 111 LYS A C 1
ATOM 885 O O . LYS A 1 111 ? -7.873 -5.249 -1.834 1.00 97.12 111 LYS A O 1
ATOM 890 N N . ILE A 1 112 ? -6.298 -3.895 -2.712 1.00 96.94 112 ILE A N 1
ATOM 891 C CA . ILE A 1 112 ? -6.061 -3.113 -1.496 1.00 96.94 112 ILE A CA 1
ATOM 892 C C . ILE A 1 112 ? -7.315 -2.316 -1.134 1.00 96.94 112 ILE A C 1
ATOM 894 O O . ILE A 1 112 ? -7.759 -2.408 -0.000 1.00 96.94 112 ILE A O 1
ATOM 898 N N . ALA A 1 113 ? -7.937 -1.633 -2.099 1.00 97.25 113 ALA A N 1
ATOM 899 C CA . ALA A 1 113 ? -9.140 -0.839 -1.856 1.00 97.25 113 ALA A CA 1
ATOM 900 C C . ALA A 1 113 ? -10.289 -1.692 -1.293 1.00 97.25 113 ALA A C 1
ATOM 902 O O . ALA A 1 113 ? -10.877 -1.336 -0.279 1.00 97.25 113 ALA A O 1
ATOM 903 N N . LYS A 1 114 ? -10.547 -2.866 -1.886 1.00 97.69 114 LYS A N 1
ATOM 904 C CA . LYS A 1 114 ? -11.559 -3.807 -1.373 1.00 97.69 114 LYS A CA 1
ATOM 905 C C . LYS A 1 114 ? -11.252 -4.282 0.045 1.00 97.69 114 LYS A C 1
ATOM 907 O O . LYS A 1 114 ? -12.141 -4.337 0.884 1.00 97.69 114 LYS A O 1
ATOM 912 N N . PHE A 1 115 ? -9.990 -4.608 0.316 1.00 97.44 115 PHE A N 1
ATOM 913 C CA . PHE A 1 115 ? -9.568 -5.019 1.651 1.00 97.44 115 PHE A CA 1
ATOM 914 C C . PHE A 1 115 ? -9.745 -3.889 2.677 1.00 97.44 115 PHE A C 1
ATOM 916 O O . PHE A 1 115 ? -10.231 -4.125 3.779 1.00 97.44 115 PHE A O 1
ATOM 923 N N . GLU A 1 116 ? -9.383 -2.656 2.321 1.00 95.81 116 GLU A N 1
ATOM 924 C CA . GLU A 1 116 ? -9.562 -1.478 3.174 1.00 95.81 116 GLU A CA 1
ATOM 925 C C . GLU A 1 116 ? -11.044 -1.196 3.454 1.00 95.81 116 GLU A C 1
ATOM 927 O O . GLU A 1 116 ? -11.402 -0.920 4.600 1.00 95.81 116 GLU A O 1
ATOM 932 N N . GLU A 1 117 ? -11.914 -1.321 2.448 1.00 96.62 117 GLU A N 1
ATOM 933 C CA . GLU A 1 117 ? -13.369 -1.199 2.597 1.00 96.62 117 GLU A CA 1
ATOM 934 C C . GLU A 1 117 ? -13.924 -2.231 3.591 1.00 96.62 117 GLU A C 1
ATOM 936 O O . GLU A 1 117 ? -14.602 -1.855 4.549 1.00 96.62 117 GLU A O 1
ATOM 941 N N . GLU A 1 118 ? -13.563 -3.510 3.440 1.00 96.25 118 GLU A N 1
ATOM 942 C CA . GLU A 1 118 ? -13.974 -4.585 4.355 1.00 96.25 118 GLU A CA 1
ATOM 943 C C . GLU A 1 118 ? -13.519 -4.316 5.802 1.00 96.25 118 GLU A C 1
ATOM 945 O O . GLU A 1 118 ? -14.295 -4.464 6.751 1.00 96.25 118 GLU A O 1
ATOM 950 N N . GLN A 1 119 ? -12.274 -3.865 6.000 1.00 96.00 119 GLN A N 1
ATOM 951 C CA . GLN A 1 119 ? -11.770 -3.508 7.332 1.00 96.00 119 GLN A CA 1
ATOM 952 C C . GLN A 1 119 ? -12.523 -2.314 7.932 1.00 96.00 119 GLN A C 1
ATOM 954 O O . GLN A 1 119 ? -12.856 -2.315 9.121 1.00 96.00 119 GLN A O 1
ATOM 959 N N . MET A 1 120 ? -12.835 -1.302 7.122 1.00 93.00 120 MET A N 1
ATOM 960 C CA . MET A 1 120 ? -13.596 -0.134 7.562 1.00 93.00 120 MET A CA 1
ATOM 961 C C . MET A 1 120 ? -15.026 -0.495 7.969 1.00 93.00 120 MET A C 1
ATOM 963 O O . MET A 1 120 ? -15.528 0.029 8.968 1.00 93.00 120 MET A O 1
ATOM 967 N N . GLU A 1 121 ? -15.676 -1.418 7.261 1.00 95.88 121 GLU A N 1
ATOM 968 C CA . GLU A 1 121 ? -16.990 -1.935 7.645 1.00 95.88 121 GLU A CA 1
ATOM 969 C C . GLU A 1 121 ? -16.949 -2.658 8.993 1.00 95.88 121 GLU A C 1
ATOM 971 O O . GLU A 1 121 ? -17.781 -2.384 9.862 1.00 95.88 121 GLU A O 1
ATOM 976 N N . ILE A 1 122 ? -15.949 -3.515 9.218 1.00 95.00 122 ILE A N 1
ATOM 977 C CA . ILE A 1 122 ? -15.752 -4.214 10.498 1.00 95.00 122 ILE A CA 1
ATOM 978 C C . ILE A 1 122 ? -15.564 -3.211 11.641 1.00 95.00 122 ILE A C 1
ATOM 980 O O . ILE A 1 122 ? -16.181 -3.344 12.707 1.00 95.00 122 ILE A O 1
ATOM 984 N N . ILE A 1 123 ? -14.747 -2.176 11.428 1.00 92.81 123 ILE A N 1
ATOM 985 C CA . ILE A 1 123 ? -14.525 -1.109 12.411 1.00 92.81 123 ILE A CA 1
ATOM 986 C C . ILE A 1 123 ? -15.832 -0.366 12.696 1.00 92.81 123 ILE A C 1
ATOM 988 O O . ILE A 1 123 ? -16.169 -0.142 13.861 1.00 92.81 123 ILE A O 1
ATOM 992 N N . ASN A 1 124 ? -16.599 -0.012 11.665 1.00 95.19 124 ASN A N 1
ATOM 993 C CA . ASN A 1 124 ? -17.872 0.689 11.822 1.00 95.19 124 ASN A CA 1
ATOM 994 C C . ASN A 1 124 ? -18.905 -0.154 12.579 1.00 95.19 124 ASN A C 1
ATOM 996 O O . ASN A 1 124 ? -19.551 0.349 13.500 1.00 95.19 124 ASN A O 1
ATOM 1000 N N . GLN A 1 125 ? -19.018 -1.447 12.272 1.00 94.88 125 GLN A N 1
ATOM 1001 C CA . GLN A 1 125 ? -19.884 -2.363 13.015 1.00 94.88 125 GLN A CA 1
ATOM 1002 C C . GLN A 1 125 ? -19.449 -2.495 14.479 1.00 94.88 125 GLN A C 1
ATOM 1004 O O . GLN A 1 125 ? -20.289 -2.473 15.379 1.00 94.88 125 GLN A O 1
ATOM 1009 N N . SER A 1 126 ? -18.143 -2.580 14.736 1.00 90.38 126 SER A N 1
ATOM 1010 C CA . SER A 1 126 ? -17.591 -2.652 16.093 1.00 90.38 126 SER A CA 1
ATOM 1011 C C . SER A 1 126 ? -17.866 -1.374 16.890 1.00 90.38 126 SER A C 1
ATOM 1013 O O . SER A 1 126 ? -18.245 -1.442 18.058 1.00 90.38 126 SER A O 1
ATOM 1015 N N . ARG A 1 127 ? -17.758 -0.201 16.251 1.00 89.62 127 ARG A N 1
ATOM 1016 C CA . ARG A 1 127 ? -18.133 1.095 16.843 1.00 89.62 127 ARG A CA 1
ATOM 1017 C C . ARG A 1 127 ? -19.619 1.149 17.184 1.00 89.62 127 ARG A C 1
ATOM 1019 O O . ARG A 1 127 ? -19.967 1.549 18.289 1.00 89.62 127 ARG A O 1
ATOM 1026 N N . LEU A 1 128 ? -20.488 0.703 16.276 1.00 91.81 128 LEU A N 1
ATOM 1027 C CA . LEU A 1 128 ? -21.933 0.648 16.518 1.00 91.81 128 LEU A CA 1
ATOM 1028 C C . LEU A 1 128 ? -22.286 -0.281 17.687 1.00 91.81 128 LEU A C 1
ATOM 1030 O O . LEU A 1 128 ? -23.117 0.084 18.514 1.00 91.81 128 LEU A O 1
ATOM 1034 N N . LYS A 1 129 ? -21.647 -1.455 17.782 1.00 88.56 129 LYS A N 1
ATOM 1035 C CA . LYS A 1 129 ? -21.825 -2.378 18.917 1.00 88.56 129 LYS A CA 1
ATOM 1036 C C . LYS A 1 129 ? -21.391 -1.737 20.233 1.00 88.56 129 LYS A C 1
ATOM 1038 O O . LYS A 1 129 ? -22.191 -1.693 21.159 1.00 88.56 129 LYS A O 1
ATOM 1043 N N . ARG A 1 130 ? -20.189 -1.149 20.277 1.00 82.12 130 ARG A N 1
ATOM 1044 C CA . ARG A 1 130 ? -19.680 -0.447 21.465 1.00 82.12 130 ARG A CA 1
ATOM 1045 C C . ARG A 1 130 ? -20.597 0.698 21.898 1.00 82.12 130 ARG A C 1
ATOM 1047 O O . ARG A 1 130 ? -20.846 0.853 23.085 1.00 82.12 130 ARG A O 1
ATOM 1054 N N . ASN A 1 131 ? -21.119 1.488 20.960 1.00 82.69 131 ASN A N 1
ATOM 1055 C CA . ASN A 1 131 ? -22.038 2.579 21.292 1.00 82.69 131 ASN A CA 1
ATOM 1056 C C . ASN A 1 131 ? -23.351 2.053 21.887 1.00 82.69 131 ASN A C 1
ATOM 1058 O O . ASN A 1 131 ? -23.801 2.579 22.899 1.00 82.69 131 ASN A O 1
ATOM 1062 N N . LYS A 1 132 ? -23.917 0.977 21.325 1.00 83.81 132 LYS A N 1
ATOM 1063 C CA . LYS A 1 132 ? -25.097 0.311 21.901 1.00 83.81 132 LYS A CA 1
ATOM 1064 C C . LYS A 1 132 ? -24.818 -0.231 23.303 1.00 83.81 132 LYS A C 1
ATOM 1066 O O . LYS A 1 132 ? -25.635 -0.056 24.199 1.00 83.81 132 LYS A O 1
ATOM 1071 N N . GLU A 1 133 ? -23.663 -0.859 23.510 1.00 75.19 133 GLU A N 1
ATOM 1072 C CA . GLU A 1 133 ? -23.242 -1.349 24.828 1.00 75.19 133 GLU A CA 1
ATOM 1073 C C . GLU A 1 133 ? -23.125 -0.200 25.838 1.00 75.19 133 GLU A C 1
ATOM 1075 O O . GLU A 1 133 ? -23.682 -0.298 26.929 1.00 75.19 133 GLU A O 1
ATOM 1080 N N . LEU A 1 134 ? -22.496 0.918 25.461 1.00 70.50 134 LEU A N 1
ATOM 1081 C CA . LEU A 1 13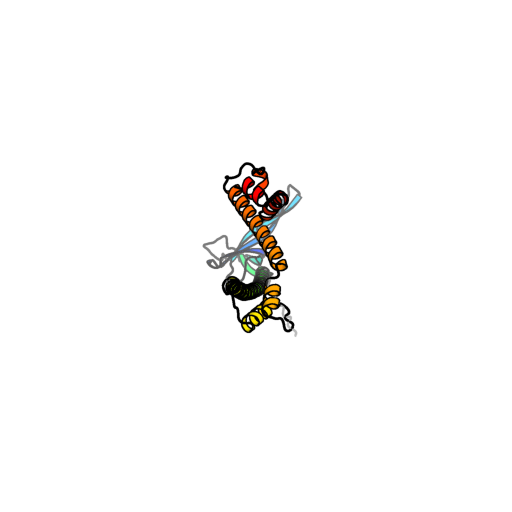4 ? -22.394 2.116 26.301 1.00 70.50 134 LEU A CA 1
ATOM 1082 C C . LEU A 1 134 ? -23.767 2.709 26.641 1.00 70.50 134 LEU A C 1
ATOM 1084 O O . LEU A 1 134 ? -24.002 3.056 27.794 1.00 70.50 134 LEU A O 1
ATOM 1088 N N . GLU A 1 135 ? -24.688 2.790 25.678 1.00 70.75 135 GLU A N 1
ATOM 1089 C CA . GLU A 1 135 ? -26.066 3.235 25.927 1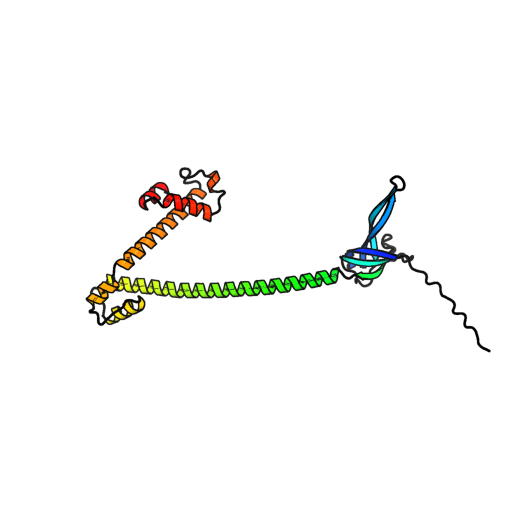.00 70.75 135 GLU A CA 1
ATOM 1090 C C . GLU A 1 135 ? -26.773 2.322 26.935 1.00 70.75 135 GLU A C 1
ATOM 1092 O O . GLU A 1 135 ? -27.375 2.808 27.894 1.00 70.75 135 GLU A O 1
ATOM 1097 N N . THR A 1 136 ? -26.650 1.000 26.780 1.00 73.31 136 THR A N 1
ATOM 1098 C CA . THR A 1 136 ? -27.248 0.043 27.723 1.00 73.31 136 THR A CA 1
ATOM 1099 C C . THR A 1 136 ? -26.592 0.073 29.103 1.00 73.31 136 THR A C 1
ATOM 1101 O O . THR A 1 136 ? -27.301 -0.028 30.103 1.00 73.31 136 THR A O 1
ATOM 1104 N N . SER A 1 137 ? -25.269 0.245 29.182 1.00 63.75 137 SER A N 1
ATOM 1105 C CA . SER A 1 137 ? -24.532 0.335 30.448 1.00 63.75 137 SER A CA 1
ATOM 1106 C C . SER A 1 137 ? -24.900 1.607 31.196 1.00 63.75 137 SER A C 1
ATOM 1108 O O . SER A 1 137 ? -25.325 1.532 32.342 1.00 63.75 137 SER A O 1
ATOM 1110 N N . ASN A 1 138 ? -24.861 2.763 30.528 1.00 66.50 138 ASN A N 1
ATOM 1111 C CA . ASN A 1 138 ? -25.242 4.037 31.133 1.00 66.50 138 ASN A CA 1
ATOM 1112 C C . ASN A 1 138 ? -26.697 4.009 31.622 1.00 66.50 138 ASN A C 1
ATOM 1114 O O . ASN A 1 138 ? -27.004 4.530 32.693 1.00 66.50 138 ASN A O 1
ATOM 1118 N N . PHE A 1 139 ? -27.602 3.373 30.870 1.00 62.88 139 PHE A N 1
ATOM 1119 C CA . PHE A 1 139 ? -28.991 3.210 31.295 1.00 62.88 139 PHE A CA 1
ATOM 1120 C C . PHE A 1 139 ? -29.122 2.303 32.529 1.00 62.88 139 PHE A C 1
ATOM 1122 O O . PHE A 1 139 ? -29.883 2.626 33.443 1.00 62.88 139 PHE A O 1
ATOM 1129 N N . ARG A 1 140 ? -28.358 1.202 32.590 1.00 60.59 140 ARG A N 1
ATOM 1130 C CA . ARG A 1 140 ? -28.301 0.306 33.757 1.00 60.59 140 ARG A CA 1
ATOM 1131 C C . ARG A 1 140 ? -27.733 1.004 34.988 1.00 60.59 140 ARG A C 1
ATOM 1133 O O . ARG A 1 140 ? -28.324 0.885 36.056 1.00 60.59 140 ARG A O 1
ATOM 1140 N N . ASP A 1 141 ? -26.665 1.778 34.836 1.00 59.59 141 ASP A N 1
ATOM 1141 C CA . ASP A 1 141 ? -26.016 2.483 35.942 1.00 59.59 141 ASP A CA 1
ATOM 1142 C C . ASP A 1 141 ? -26.921 3.589 36.498 1.00 59.59 141 ASP A C 1
ATOM 1144 O O . ASP A 1 141 ? -27.130 3.675 37.707 1.00 59.59 141 ASP A O 1
ATOM 1148 N N . VAL A 1 142 ? -27.561 4.386 35.633 1.00 67.12 142 VAL A N 1
ATOM 1149 C CA . VAL A 1 142 ? -28.537 5.409 36.056 1.00 67.12 142 VAL A CA 1
ATOM 1150 C C . VAL A 1 142 ? -29.745 4.779 36.752 1.00 67.12 142 VAL A C 1
ATOM 1152 O O . VAL A 1 142 ? -30.241 5.329 37.738 1.00 67.12 142 VAL A O 1
ATOM 1155 N N . ALA A 1 143 ? -30.227 3.634 36.264 1.00 65.88 143 ALA A N 1
ATOM 1156 C CA . ALA A 1 143 ? -31.296 2.886 36.917 1.00 65.88 143 ALA A CA 1
ATOM 1157 C C . ALA A 1 143 ? -30.854 2.367 38.295 1.00 65.88 143 ALA A C 1
ATOM 1159 O O . ALA A 1 143 ? -31.576 2.566 39.268 1.00 65.88 143 ALA A O 1
ATOM 1160 N N . LEU A 1 144 ? -29.647 1.803 38.400 1.00 68.19 144 LEU A N 1
ATOM 1161 C CA . LEU A 1 144 ? -29.070 1.316 39.652 1.00 68.19 144 LEU A CA 1
ATOM 1162 C C . LEU A 1 144 ? -28.913 2.443 40.680 1.00 68.19 144 LEU A C 1
ATOM 1164 O O . LEU A 1 144 ? -29.346 2.288 41.817 1.00 68.19 144 LEU A O 1
ATOM 1168 N N . PHE A 1 145 ? -28.384 3.607 40.291 1.00 65.12 145 PHE A N 1
ATOM 1169 C CA . PHE A 1 145 ? -28.259 4.757 41.195 1.00 65.12 145 PHE A CA 1
ATOM 1170 C C . PHE A 1 145 ? -29.616 5.285 41.673 1.00 65.12 145 PHE A C 1
ATOM 1172 O O . PHE A 1 145 ? -29.752 5.626 42.848 1.00 65.12 145 PHE A O 1
ATOM 1179 N N . LYS A 1 146 ? -30.630 5.331 40.799 1.00 71.25 146 LYS A N 1
ATOM 1180 C CA . LYS A 1 146 ? -31.998 5.709 41.189 1.00 71.25 146 LYS A CA 1
ATOM 1181 C C . LYS A 1 146 ? -32.595 4.714 42.176 1.00 71.25 146 LYS A C 1
ATOM 1183 O O . LYS A 1 146 ? -33.179 5.138 43.171 1.00 71.25 146 LYS A O 1
ATOM 1188 N N . ASP A 1 147 ? -32.424 3.423 41.917 1.00 73.31 147 ASP A N 1
ATOM 1189 C CA . ASP A 1 147 ? -32.947 2.356 42.766 1.00 73.31 147 ASP A CA 1
ATOM 1190 C C . ASP A 1 147 ? -32.263 2.370 44.149 1.00 73.31 147 ASP A C 1
ATOM 1192 O O . ASP A 1 147 ? -32.946 2.336 45.171 1.00 73.31 147 ASP A O 1
ATOM 1196 N N . VAL A 1 148 ? -30.933 2.534 44.206 1.00 67.88 148 VAL A N 1
ATOM 1197 C CA . VAL A 1 148 ? -30.166 2.679 45.461 1.00 67.88 148 VAL A CA 1
ATOM 1198 C C . VAL A 1 148 ? -30.574 3.940 46.229 1.00 67.88 148 VAL A C 1
ATOM 1200 O O . VAL A 1 148 ? -30.768 3.887 47.443 1.00 67.88 148 VAL A O 1
ATOM 1203 N N . TYR A 1 149 ? -30.745 5.075 45.543 1.00 73.75 149 TYR A N 1
ATOM 1204 C CA . TYR A 1 149 ? -31.181 6.327 46.168 1.00 73.75 149 TYR A CA 1
ATOM 1205 C C . TYR A 1 149 ? -32.584 6.208 46.784 1.00 73.75 149 TYR A C 1
ATOM 1207 O O . TYR A 1 149 ? -32.805 6.666 47.906 1.00 73.75 149 TYR A O 1
ATOM 1215 N N . LEU A 1 150 ? -33.519 5.567 46.074 1.00 76.25 150 LEU A N 1
ATOM 1216 C CA . LEU A 1 150 ? -34.870 5.276 46.563 1.00 76.25 150 LEU A CA 1
ATOM 1217 C C . LEU A 1 150 ? -34.830 4.401 47.819 1.00 76.25 150 LEU A C 1
ATOM 1219 O O . LEU A 1 150 ? -35.417 4.772 48.837 1.00 76.25 150 LEU A O 1
ATOM 1223 N N . LEU A 1 151 ? -34.095 3.288 47.768 1.00 71.44 151 LEU A N 1
ATOM 1224 C CA . LEU A 1 151 ? -33.978 2.339 48.877 1.00 71.44 151 LEU A CA 1
ATOM 1225 C C . LEU A 1 151 ? -33.331 2.950 50.130 1.00 71.44 151 LEU A C 1
ATOM 1227 O O . LEU A 1 151 ? -33.675 2.548 51.238 1.00 71.44 151 LEU A O 1
ATOM 1231 N N . ASN A 1 152 ? -32.422 3.917 49.975 1.00 67.94 152 ASN A N 1
ATOM 1232 C CA . ASN A 1 152 ? -31.712 4.528 51.103 1.00 67.94 152 ASN A CA 1
ATOM 1233 C C . ASN A 1 152 ? -32.485 5.690 51.759 1.00 67.94 152 ASN A C 1
ATOM 1235 O O . ASN A 1 152 ? -32.405 5.885 52.969 1.00 67.94 152 ASN A O 1
ATOM 1239 N N . ASN A 1 153 ? -33.243 6.473 50.979 1.00 69.19 153 ASN A N 1
ATOM 1240 C CA . ASN A 1 153 ? -33.879 7.701 51.478 1.00 69.19 153 ASN A CA 1
ATOM 1241 C C . ASN A 1 153 ? -35.351 7.549 51.869 1.00 69.19 153 ASN A C 1
ATOM 1243 O O . ASN A 1 153 ? -35.866 8.380 52.620 1.00 69.19 153 ASN A O 1
ATOM 1247 N N . THR A 1 154 ? -36.049 6.523 51.380 1.00 67.38 154 THR A N 1
ATOM 1248 C CA . THR A 1 154 ? -37.472 6.331 51.686 1.00 67.38 154 THR A CA 1
ATOM 1249 C C . THR A 1 154 ? -37.674 5.151 52.628 1.00 67.38 154 THR A C 1
ATOM 1251 O O . THR A 1 154 ? -37.267 4.031 52.343 1.00 67.38 154 THR A O 1
ATOM 1254 N N . LYS A 1 155 ? -38.302 5.411 53.784 1.00 63.41 155 LYS A N 1
ATOM 1255 C CA . LYS A 1 155 ? -38.575 4.382 54.803 1.00 63.41 155 LYS A CA 1
ATOM 1256 C C . LYS A 1 155 ? -39.665 3.393 54.371 1.00 63.41 155 LYS A C 1
ATOM 1258 O O . LYS A 1 155 ? -39.635 2.253 54.818 1.00 63.41 155 LYS A O 1
ATOM 1263 N N . ASP A 1 156 ? -40.560 3.815 53.473 1.00 68.81 156 ASP A N 1
ATOM 1264 C CA . ASP A 1 156 ? -41.674 3.018 52.955 1.00 68.81 156 ASP A CA 1
ATOM 1265 C C . ASP A 1 156 ? -41.684 3.029 51.418 1.00 68.81 156 ASP A C 1
ATOM 1267 O O . ASP A 1 156 ? -42.279 3.899 50.782 1.00 68.81 156 ASP A O 1
ATOM 1271 N N . VAL A 1 157 ? -41.007 2.051 50.810 1.00 74.12 157 VAL A N 1
ATOM 1272 C CA . VAL A 1 157 ? -41.040 1.818 49.355 1.00 74.12 157 VAL A CA 1
ATOM 1273 C C . VAL A 1 157 ? -42.175 0.837 49.018 1.00 74.12 157 VAL A C 1
ATOM 1275 O O . VAL A 1 157 ? -42.213 -0.245 49.614 1.00 74.12 157 VAL A O 1
ATOM 1278 N N . PRO A 1 158 ? -43.075 1.146 48.063 1.00 80.12 158 PRO A N 1
ATOM 1279 C CA . PRO A 1 158 ? -44.140 0.237 47.636 1.00 80.12 158 PRO A CA 1
ATOM 1280 C C . PRO A 1 158 ? -43.619 -1.134 47.176 1.00 80.12 158 PRO A C 1
ATOM 1282 O O . PRO A 1 158 ? -42.586 -1.244 46.509 1.00 80.12 158 PRO A O 1
ATOM 1285 N N . VAL A 1 159 ? -44.369 -2.201 47.461 1.00 74.88 159 VAL A N 1
ATOM 1286 C CA . VAL A 1 159 ? -43.974 -3.578 47.097 1.00 74.88 159 VAL A CA 1
ATOM 1287 C C . VAL A 1 159 ? -43.848 -3.755 45.579 1.00 74.88 159 VAL A C 1
ATOM 1289 O O . VAL A 1 159 ? -42.944 -4.447 45.115 1.00 74.88 159 VAL A O 1
ATOM 1292 N N . ASP A 1 160 ? -44.690 -3.083 44.796 1.00 78.44 160 ASP A N 1
ATOM 1293 C CA . ASP A 1 160 ? -44.649 -3.160 43.331 1.00 78.44 160 ASP A CA 1
ATOM 1294 C C . ASP A 1 160 ? -43.378 -2.528 42.757 1.00 78.44 160 ASP A C 1
ATOM 1296 O O . ASP A 1 160 ? -42.757 -3.081 41.850 1.00 78.44 160 ASP A O 1
ATOM 1300 N N . THR A 1 161 ? -42.923 -1.418 43.344 1.00 77.62 161 THR A N 1
ATOM 1301 C CA . THR A 1 161 ? -41.645 -0.805 42.966 1.00 77.62 161 THR A CA 1
ATOM 1302 C C . THR A 1 161 ? -40.453 -1.682 43.349 1.00 77.62 161 THR A C 1
ATOM 1304 O O . THR A 1 161 ? -39.507 -1.781 42.574 1.00 77.62 161 THR A O 1
ATOM 1307 N N . LEU A 1 162 ? -40.510 -2.400 44.477 1.00 73.19 162 LEU A N 1
ATOM 1308 C CA . LEU A 1 162 ? -39.459 -3.348 44.874 1.00 73.19 162 LEU A CA 1
ATOM 1309 C C . LEU A 1 162 ? -39.377 -4.559 43.937 1.00 73.19 162 LEU A C 1
ATOM 1311 O O . LEU A 1 162 ? -38.276 -5.011 43.635 1.00 73.19 162 LEU A O 1
ATOM 1315 N N . LYS A 1 163 ? -40.512 -5.052 43.425 1.00 77.69 163 LYS A N 1
ATOM 1316 C CA . LYS A 1 163 ? -40.542 -6.118 42.409 1.00 77.69 163 LYS A CA 1
ATOM 1317 C C . LYS A 1 163 ? -39.920 -5.663 41.091 1.00 77.69 163 LYS A C 1
ATOM 1319 O O . LYS A 1 163 ? -39.072 -6.363 40.552 1.00 77.69 163 LYS A O 1
ATOM 1324 N N . GLN A 1 164 ? -40.253 -4.457 40.628 1.00 79.06 164 GLN A N 1
ATOM 1325 C CA . GLN A 1 164 ? -39.646 -3.876 39.423 1.00 79.06 164 GLN A CA 1
ATOM 1326 C C . GLN A 1 164 ? -38.130 -3.667 39.559 1.00 79.06 164 GLN A C 1
ATOM 1328 O O . GLN A 1 164 ? -37.405 -3.714 38.568 1.00 79.06 164 GLN A O 1
ATOM 1333 N N . ILE A 1 165 ? -37.639 -3.385 40.768 1.00 74.25 165 ILE A N 1
ATOM 1334 C CA . ILE A 1 165 ? -36.201 -3.298 41.059 1.00 74.25 165 ILE A CA 1
ATOM 1335 C C . ILE A 1 165 ? -35.589 -4.708 41.067 1.00 74.25 165 ILE A C 1
ATOM 1337 O O . ILE A 1 165 ? -34.574 -4.937 40.418 1.00 74.25 165 ILE A O 1
ATOM 1341 N N . ALA A 1 166 ? -36.223 -5.675 41.732 1.00 72.69 166 ALA A N 1
ATOM 1342 C CA . ALA A 1 166 ? -35.737 -7.051 41.805 1.00 72.69 166 ALA A CA 1
ATOM 1343 C C . ALA A 1 166 ? -35.644 -7.731 40.427 1.00 72.69 166 ALA A C 1
ATOM 1345 O O . ALA A 1 166 ? -34.647 -8.390 40.146 1.00 72.69 166 ALA A O 1
ATOM 1346 N N . GLU A 1 167 ? -36.618 -7.506 39.542 1.00 78.75 167 GLU A N 1
ATOM 1347 C CA . GLU A 1 167 ? -36.574 -7.969 38.147 1.00 78.75 167 GLU A CA 1
ATOM 1348 C C . GLU A 1 167 ? -35.408 -7.349 37.370 1.00 78.75 167 GLU A C 1
ATOM 1350 O O . GLU A 1 167 ? -34.708 -8.052 36.645 1.00 78.75 167 GLU A O 1
ATOM 1355 N N . ARG A 1 168 ? -35.151 -6.046 37.552 1.00 72.75 168 ARG A N 1
ATOM 1356 C CA . ARG A 1 168 ? -34.049 -5.339 36.878 1.00 72.75 168 ARG A CA 1
ATOM 1357 C C . ARG A 1 168 ? -32.662 -5.814 37.318 1.00 72.75 168 ARG A C 1
ATOM 1359 O O . ARG A 1 168 ? -31.739 -5.763 36.509 1.00 72.75 168 ARG A O 1
ATOM 1366 N N . HIS A 1 169 ? -32.517 -6.273 38.562 1.00 71.38 169 HIS A N 1
ATOM 1367 C CA . HIS A 1 169 ? -31.246 -6.747 39.139 1.00 71.38 169 HIS A CA 1
ATOM 1368 C C . HIS A 1 169 ? -31.132 -8.279 39.219 1.00 71.38 169 HIS A C 1
ATOM 1370 O O . HIS A 1 169 ? -30.214 -8.792 39.873 1.00 71.38 169 HIS A O 1
ATOM 1376 N N . GLU A 1 170 ? -32.050 -8.988 38.551 1.00 71.12 170 GLU A N 1
ATOM 1377 C CA . GLU A 1 170 ? -32.107 -10.453 38.452 1.00 71.12 170 GLU A CA 1
ATOM 1378 C C . GLU A 1 170 ? -32.124 -11.155 39.825 1.00 71.12 170 GLU A C 1
ATOM 1380 O O . GLU A 1 170 ? -31.474 -12.178 40.042 1.00 71.12 170 GLU A O 1
ATOM 1385 N N . VAL A 1 171 ? -32.854 -10.592 40.790 1.00 73.56 171 VAL A N 1
ATOM 1386 C CA . VAL A 1 171 ? -33.013 -11.167 42.134 1.00 73.56 171 VAL A CA 1
ATOM 1387 C C . VAL A 1 171 ? -34.265 -12.042 42.159 1.00 73.56 171 VAL A C 1
ATOM 1389 O O . VAL A 1 171 ? -35.344 -11.589 41.794 1.00 73.56 171 VAL A O 1
ATOM 1392 N N . SER A 1 172 ? -34.153 -13.297 42.605 1.00 72.38 172 SER A N 1
ATOM 1393 C CA . SER A 1 172 ? -35.303 -14.208 42.692 1.00 72.38 172 SER A CA 1
ATOM 1394 C C . SER A 1 172 ? -36.243 -13.824 43.841 1.00 72.38 172 SER A C 1
ATOM 1396 O O . SER A 1 172 ? -35.808 -13.786 44.998 1.00 72.38 172 SER A O 1
ATOM 1398 N N . PHE A 1 173 ? -37.530 -13.622 43.551 1.00 66.56 173 PHE A N 1
ATOM 1399 C CA . PHE A 1 173 ? -38.562 -13.326 44.550 1.00 66.56 173 PHE A CA 1
ATOM 1400 C C . PHE A 1 173 ? -39.679 -14.381 44.530 1.00 66.56 173 PHE A C 1
ATOM 1402 O O . PHE A 1 173 ? -40.396 -14.529 43.546 1.00 66.56 173 PHE A O 1
ATOM 1409 N N . ASN A 1 174 ? -39.855 -15.109 45.637 1.00 65.56 174 ASN A N 1
ATOM 1410 C CA . ASN A 1 174 ? -40.876 -16.156 45.787 1.00 65.56 174 ASN A CA 1
ATOM 1411 C C . ASN A 1 174 ? -41.894 -15.722 46.850 1.00 65.56 174 ASN A C 1
ATOM 1413 O O . ASN A 1 174 ? -41.736 -16.059 48.018 1.00 65.56 174 ASN A O 1
ATOM 1417 N N . ASN A 1 175 ? -42.922 -14.953 46.461 1.00 68.44 175 ASN A N 1
ATOM 1418 C CA . ASN A 1 175 ? -43.941 -14.404 47.381 1.00 68.44 175 ASN A CA 1
ATOM 1419 C C . ASN A 1 175 ? -43.351 -13.740 48.644 1.00 68.44 175 ASN A C 1
ATOM 1421 O O . ASN A 1 175 ? -43.889 -13.854 49.745 1.00 68.44 175 ASN A O 1
ATOM 1425 N N . ASP A 1 176 ? -42.229 -13.043 48.480 1.00 67.12 176 ASP A N 1
ATOM 1426 C CA . ASP A 1 176 ? -41.511 -12.433 49.591 1.00 67.12 176 ASP A CA 1
ATOM 1427 C C . ASP A 1 176 ? -42.283 -11.238 50.175 1.00 67.12 176 ASP A C 1
ATOM 1429 O O . ASP A 1 176 ? -42.884 -10.429 49.463 1.00 67.12 176 ASP A O 1
ATOM 1433 N N . THR A 1 177 ? -42.237 -11.098 51.502 1.00 77.44 177 THR A N 1
ATOM 1434 C CA . THR A 1 177 ? -42.713 -9.888 52.188 1.00 77.44 177 THR A CA 1
ATOM 1435 C C . THR A 1 177 ? -41.799 -8.700 51.871 1.00 77.44 177 THR A C 1
ATOM 1437 O O . THR A 1 177 ? -40.620 -8.886 51.569 1.00 77.44 177 THR A O 1
ATOM 1440 N N . GLN A 1 178 ? -42.306 -7.467 52.002 1.00 71.81 178 GLN A N 1
ATOM 1441 C CA . GLN A 1 178 ? -41.543 -6.231 51.747 1.00 71.81 178 GLN A CA 1
ATOM 1442 C C . GLN A 1 178 ? -40.165 -6.236 52.433 1.00 71.81 178 GLN A C 1
ATOM 1444 O O . GLN A 1 178 ? -39.164 -5.908 51.806 1.00 71.81 178 GLN A O 1
ATOM 1449 N N . LYS A 1 179 ? -40.099 -6.687 53.695 1.00 71.44 179 LYS A N 1
ATOM 1450 C CA . LYS A 1 179 ? -38.846 -6.806 54.458 1.00 71.44 179 LYS A CA 1
ATOM 1451 C C . LYS A 1 179 ? -37.892 -7.862 53.891 1.00 71.44 179 LYS A C 1
ATOM 1453 O O . LYS A 1 179 ? -36.696 -7.611 53.833 1.00 71.44 179 LYS A O 1
ATOM 1458 N N . SER A 1 180 ? -38.398 -9.023 53.474 1.00 72.44 180 SER A N 1
ATOM 1459 C CA . SER A 1 180 ? -37.565 -10.096 52.912 1.00 72.44 180 SER A CA 1
ATOM 1460 C C . SER A 1 180 ? -36.974 -9.712 51.552 1.00 72.44 180 SER A C 1
ATOM 1462 O O . SER A 1 180 ? -35.793 -9.952 51.311 1.00 72.44 180 SER A O 1
ATOM 1464 N N . LEU A 1 181 ? -37.761 -9.035 50.711 1.00 70.44 181 LEU A N 1
ATOM 1465 C CA . LEU A 1 181 ? -37.303 -8.452 49.447 1.00 70.44 181 LEU A CA 1
ATOM 1466 C C . LE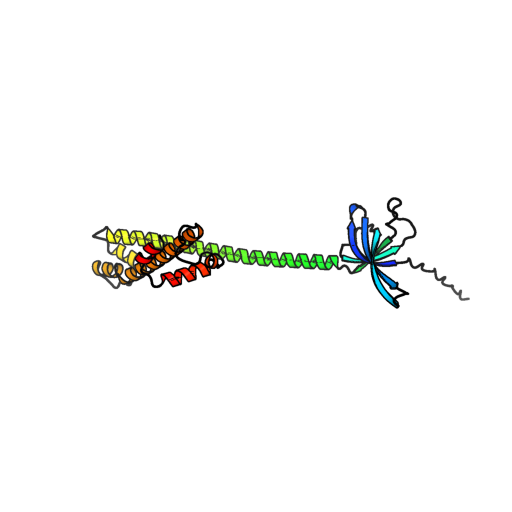U A 1 181 ? -36.213 -7.400 49.666 1.00 70.44 181 LEU A C 1
ATOM 1468 O O . LEU A 1 181 ? -35.207 -7.413 48.965 1.00 70.44 181 LEU A O 1
ATOM 1472 N N . LEU A 1 182 ? -36.383 -6.522 50.659 1.00 69.25 182 LEU A N 1
ATOM 1473 C CA . LEU A 1 182 ? -35.403 -5.479 50.968 1.00 69.25 182 LEU A CA 1
ATOM 1474 C C . LEU A 1 182 ? -34.062 -6.068 51.425 1.00 69.25 182 LEU A C 1
ATOM 1476 O O . LEU A 1 182 ? -33.016 -5.593 51.004 1.00 69.25 182 LEU A O 1
ATOM 1480 N N . VAL A 1 183 ? -34.089 -7.126 52.240 1.00 72.94 183 VAL A N 1
ATOM 1481 C CA . VAL A 1 183 ? -32.874 -7.821 52.697 1.00 72.94 183 VAL A CA 1
ATOM 1482 C C . VAL A 1 183 ? -32.142 -8.487 51.530 1.00 72.94 183 VAL A C 1
ATOM 1484 O O . VAL A 1 183 ? -30.941 -8.296 51.401 1.00 72.94 183 VAL A O 1
ATOM 1487 N N . LYS A 1 184 ? -32.856 -9.183 50.633 1.00 70.88 184 LYS A N 1
ATOM 1488 C CA . LYS A 1 184 ? -32.259 -9.790 49.425 1.00 70.88 184 LYS A CA 1
ATOM 1489 C C . LYS A 1 184 ? -31.712 -8.751 48.440 1.00 70.88 184 LYS A C 1
ATOM 1491 O O . LYS A 1 184 ? -30.738 -9.008 47.745 1.00 70.88 184 LYS A O 1
ATOM 1496 N N . LEU A 1 185 ? -32.341 -7.577 48.354 1.00 68.38 185 LEU A N 1
ATOM 1497 C CA . LEU A 1 185 ? -31.863 -6.462 47.528 1.00 68.38 185 LEU A CA 1
ATOM 1498 C C . LEU A 1 185 ? -30.635 -5.769 48.133 1.00 68.38 185 LEU A C 1
ATOM 1500 O O . LEU A 1 185 ? -29.800 -5.254 47.395 1.00 68.38 185 LEU A O 1
ATOM 1504 N N . LEU A 1 186 ? -30.524 -5.764 49.461 1.00 68.06 186 LEU A N 1
ATOM 1505 C CA . LEU A 1 186 ? -29.391 -5.217 50.205 1.00 68.06 186 LEU A CA 1
ATOM 1506 C C . LEU A 1 186 ? -28.283 -6.248 50.462 1.00 68.06 186 LEU A C 1
ATOM 1508 O O . LEU A 1 186 ? -27.352 -5.926 51.198 1.00 68.06 186 LEU A O 1
ATOM 1512 N N . ASP A 1 187 ? -28.358 -7.459 49.893 1.00 64.06 187 ASP A N 1
ATOM 1513 C CA . ASP A 1 187 ? -27.398 -8.523 50.195 1.00 64.06 187 ASP A CA 1
ATOM 1514 C C . ASP A 1 187 ? -25.953 -8.060 49.942 1.00 64.06 187 ASP A C 1
ATOM 1516 O O . ASP A 1 187 ? -25.507 -7.792 48.819 1.00 64.06 187 ASP A O 1
ATOM 1520 N N . PHE A 1 188 ? -25.214 -7.953 51.047 1.00 53.28 188 PHE A N 1
ATOM 1521 C CA . PHE A 1 188 ? -23.906 -7.308 51.147 1.00 53.28 188 PHE A CA 1
ATOM 1522 C C . PHE A 1 188 ? -22.773 -8.104 50.475 1.00 53.28 188 PHE A C 1
ATOM 1524 O O . PHE A 1 188 ? -21.656 -7.598 50.342 1.00 53.28 188 PHE A O 1
ATOM 1531 N N . GLU A 1 189 ? -23.041 -9.319 49.993 1.00 57.56 189 GLU A N 1
ATOM 1532 C CA . GLU A 1 189 ? -22.069 -10.118 49.236 1.00 57.56 189 GLU A CA 1
ATOM 1533 C C . GLU A 1 189 ? -21.730 -9.477 47.883 1.00 57.56 189 GLU A C 1
ATOM 1535 O O . GLU A 1 189 ? -20.569 -9.470 47.467 1.00 57.56 189 GLU A O 1
ATOM 1540 N N . ARG A 1 190 ? -22.706 -8.841 47.214 1.00 58.31 190 ARG A N 1
ATOM 1541 C CA . ARG A 1 190 ? -22.426 -8.057 45.998 1.00 58.31 190 ARG A CA 1
ATOM 1542 C C . ARG A 1 190 ? -21.629 -6.792 46.332 1.00 58.31 190 ARG A C 1
ATOM 1544 O O . ARG A 1 190 ? -20.738 -6.428 45.564 1.00 58.31 190 ARG A O 1
ATOM 1551 N N . TYR A 1 191 ? -21.876 -6.169 47.487 1.00 62.62 191 TYR A N 1
ATOM 1552 C CA . TYR A 1 191 ? -21.178 -4.955 47.923 1.00 62.62 191 TYR A CA 1
ATOM 1553 C C . TYR A 1 191 ? -19.676 -5.190 48.144 1.00 62.62 191 TYR A C 1
ATOM 1555 O O . TYR A 1 191 ? -18.869 -4.419 47.632 1.00 62.62 191 TYR A O 1
ATOM 1563 N N . SER A 1 192 ? -19.272 -6.286 48.798 1.00 64.88 192 SER A N 1
ATOM 1564 C CA . SER A 1 192 ? -17.844 -6.610 48.989 1.00 64.88 192 SER A CA 1
ATOM 1565 C C . SER A 1 192 ? -17.107 -6.822 47.655 1.00 64.88 192 SER A C 1
ATOM 1567 O O . SER A 1 192 ? -15.973 -6.369 47.468 1.00 64.88 192 SER A O 1
ATOM 1569 N N . SER A 1 193 ? -17.781 -7.431 46.672 1.00 69.12 193 SER A N 1
ATOM 1570 C CA . SER A 1 193 ? -17.243 -7.609 45.318 1.00 69.12 193 SER A CA 1
ATOM 1571 C C . SER A 1 193 ? -17.102 -6.283 44.555 1.00 69.12 193 SER A C 1
ATOM 1573 O O . SER A 1 193 ? -16.173 -6.112 43.769 1.00 69.12 193 SER A O 1
ATOM 1575 N N . ILE A 1 194 ? -17.998 -5.322 44.796 1.00 68.44 194 ILE A N 1
ATOM 1576 C CA . ILE A 1 194 ? -17.945 -3.983 44.196 1.00 68.44 194 ILE A CA 1
ATOM 1577 C C . ILE A 1 194 ? -16.841 -3.153 44.854 1.00 68.44 194 ILE A C 1
ATOM 1579 O O . ILE A 1 194 ? -16.076 -2.503 44.145 1.00 68.44 194 ILE A O 1
ATOM 1583 N N . VAL A 1 195 ? -16.706 -3.223 46.180 1.00 72.56 195 VAL A N 1
ATOM 1584 C CA . VAL A 1 195 ? -15.637 -2.545 46.929 1.00 72.56 195 VAL A CA 1
ATOM 1585 C C . VAL A 1 195 ? -14.262 -3.041 46.481 1.00 72.56 195 VAL A C 1
ATOM 1587 O O . VAL A 1 195 ? -13.414 -2.221 46.149 1.00 72.56 195 VAL A O 1
ATOM 1590 N N . SER A 1 196 ? -14.056 -4.355 46.343 1.00 74.38 196 SER A N 1
ATOM 1591 C CA . SER A 1 196 ? -12.774 -4.892 45.851 1.00 74.38 196 SER A CA 1
ATOM 1592 C C . SER A 1 196 ? -12.463 -4.485 44.402 1.00 74.38 196 SER A C 1
ATOM 1594 O O . SER A 1 196 ? -11.319 -4.168 44.073 1.00 74.38 196 SER A O 1
ATOM 1596 N N . LYS A 1 197 ? -13.474 -4.415 43.523 1.00 74.69 197 LYS A N 1
ATOM 1597 C CA . LYS A 1 197 ? -13.315 -3.862 42.164 1.00 74.69 197 LYS A CA 1
ATOM 1598 C C . LYS A 1 197 ? -12.942 -2.378 42.187 1.00 74.69 197 LYS A C 1
ATOM 1600 O O . LYS A 1 197 ? -12.096 -1.960 41.398 1.00 74.69 197 LYS A O 1
ATOM 1605 N N . LEU A 1 198 ? -13.551 -1.597 43.077 1.00 75.50 198 LEU A N 1
ATOM 1606 C CA . LEU A 1 198 ? -13.293 -0.166 43.230 1.00 75.50 198 LEU A CA 1
ATOM 1607 C C . LEU A 1 198 ? -11.886 0.095 43.781 1.00 75.50 198 LEU A C 1
ATOM 1609 O O . LEU A 1 198 ? -11.171 0.933 43.238 1.00 75.50 198 LEU A O 1
ATOM 1613 N N . GLU A 1 199 ? -11.446 -0.679 44.773 1.00 76.94 199 GLU A N 1
ATOM 1614 C CA . GLU A 1 199 ? -10.074 -0.640 45.290 1.00 76.94 199 GLU A CA 1
ATOM 1615 C C . GLU A 1 199 ? -9.047 -0.972 44.199 1.00 76.94 199 GLU A C 1
ATOM 1617 O O . GLU A 1 199 ? -8.053 -0.261 44.053 1.00 76.94 199 GLU A O 1
ATOM 1622 N N . ASN A 1 200 ? -9.298 -1.995 43.375 1.00 77.25 200 ASN A N 1
ATOM 1623 C CA . ASN A 1 200 ? -8.422 -2.341 42.251 1.00 77.25 200 ASN A CA 1
ATOM 1624 C C . ASN A 1 200 ? -8.364 -1.232 41.189 1.00 77.25 200 ASN A C 1
ATOM 1626 O O . ASN A 1 200 ? -7.284 -0.892 40.702 1.00 77.25 200 ASN A O 1
ATOM 1630 N N . ALA A 1 201 ? -9.505 -0.628 40.847 1.00 74.50 201 ALA A N 1
ATOM 1631 C CA . ALA A 1 201 ? -9.550 0.504 39.922 1.00 74.50 201 ALA A CA 1
ATOM 1632 C C . ALA A 1 201 ? -8.778 1.714 40.472 1.00 74.50 201 ALA A C 1
ATOM 1634 O O . ALA A 1 201 ? -8.031 2.365 39.739 1.00 74.50 201 ALA A O 1
ATOM 1635 N N . GLN A 1 202 ? -8.902 1.979 41.773 1.00 79.44 202 GLN A N 1
ATOM 1636 C CA . GLN A 1 202 ? -8.191 3.059 42.445 1.00 79.44 202 GLN A CA 1
ATOM 1637 C C . GLN A 1 202 ? -6.673 2.818 42.471 1.00 79.44 202 GLN A C 1
ATOM 1639 O O . GLN A 1 202 ? -5.925 3.755 42.204 1.00 79.44 202 GLN A O 1
ATOM 1644 N N . ARG A 1 203 ? -6.218 1.570 42.672 1.00 75.00 203 ARG A N 1
ATOM 1645 C CA . ARG A 1 203 ? -4.798 1.183 42.528 1.00 75.00 203 ARG A CA 1
ATOM 1646 C C . ARG A 1 203 ? -4.272 1.418 41.114 1.00 75.00 203 ARG A C 1
ATOM 1648 O O . ARG A 1 203 ? -3.183 1.954 40.936 1.00 75.00 203 ARG A O 1
ATOM 1655 N N . HIS A 1 204 ? -5.037 1.048 40.089 1.00 75.94 204 HIS A N 1
ATOM 1656 C CA . HIS A 1 204 ? -4.627 1.308 38.707 1.00 75.94 204 HIS A CA 1
ATOM 1657 C C . HIS A 1 204 ? -4.504 2.805 38.413 1.00 75.94 204 HIS A C 1
ATOM 1659 O O . HIS A 1 204 ? -3.576 3.216 37.719 1.00 75.94 204 HIS A O 1
ATOM 1665 N N . LEU A 1 205 ? -5.404 3.623 38.958 1.00 79.25 205 LEU A N 1
ATOM 1666 C CA . LEU A 1 205 ? -5.372 5.070 38.777 1.00 79.25 205 LEU A CA 1
ATOM 1667 C C . LEU A 1 205 ? -4.171 5.711 39.488 1.00 79.25 205 LEU A C 1
ATOM 1669 O O . LEU A 1 205 ? -3.517 6.574 38.905 1.00 79.25 205 LEU A O 1
ATOM 1673 N N . THR A 1 206 ? -3.814 5.253 40.692 1.00 77.94 206 THR A N 1
ATOM 1674 C CA . THR A 1 206 ? -2.591 5.707 41.378 1.00 77.94 206 THR A CA 1
ATOM 1675 C C . THR A 1 206 ? -1.326 5.296 40.626 1.00 77.94 206 THR A C 1
ATOM 1677 O O . THR A 1 206 ? -0.425 6.117 40.487 1.00 77.94 206 THR A O 1
ATOM 1680 N N . ILE A 1 207 ? -1.273 4.085 40.055 1.00 77.12 207 ILE A N 1
ATOM 1681 C CA . ILE A 1 207 ? -0.147 3.643 39.209 1.00 77.12 207 ILE A CA 1
ATOM 1682 C C . ILE A 1 207 ? -0.018 4.522 37.956 1.00 77.12 207 ILE A C 1
ATOM 1684 O O . ILE A 1 207 ? 1.082 4.941 37.608 1.00 77.12 207 ILE A O 1
ATOM 1688 N N . LEU A 1 208 ? -1.126 4.845 37.282 1.00 78.00 208 LEU A N 1
ATOM 1689 C CA . LEU A 1 208 ? -1.103 5.719 36.102 1.00 78.00 208 LEU A CA 1
ATOM 1690 C C . LEU A 1 208 ? -0.637 7.140 36.442 1.00 78.00 208 LEU A C 1
ATOM 1692 O O . LEU A 1 208 ? 0.152 7.723 35.698 1.00 78.00 208 LEU A O 1
ATOM 1696 N N . ASN A 1 209 ? -1.082 7.681 37.577 1.00 76.31 209 ASN A N 1
ATOM 1697 C CA . ASN A 1 209 ? -0.617 8.977 38.062 1.00 76.31 209 ASN A CA 1
ATOM 1698 C C . ASN A 1 209 ? 0.875 8.945 38.419 1.00 76.31 209 ASN A C 1
ATOM 1700 O O . ASN A 1 209 ? 1.584 9.894 38.097 1.00 76.31 209 ASN A O 1
ATOM 1704 N N . ALA A 1 210 ? 1.370 7.849 38.998 1.00 70.12 210 ALA A N 1
ATOM 1705 C CA . ALA A 1 210 ? 2.793 7.654 39.256 1.00 70.12 210 ALA A CA 1
ATOM 1706 C C . ALA A 1 210 ? 3.620 7.619 37.964 1.00 70.12 210 ALA A C 1
ATOM 1708 O O . ALA A 1 210 ? 4.614 8.331 37.872 1.00 70.12 210 ALA A O 1
ATOM 1709 N N . ILE A 1 211 ? 3.185 6.879 36.934 1.00 69.81 211 ILE A N 1
ATOM 1710 C CA . ILE A 1 211 ? 3.840 6.868 35.610 1.00 69.81 211 ILE A CA 1
ATOM 1711 C C . ILE A 1 211 ? 3.907 8.288 35.038 1.00 69.81 211 ILE A C 1
ATOM 1713 O O . ILE A 1 211 ? 4.959 8.727 34.573 1.00 69.81 211 ILE A O 1
ATOM 1717 N N . ASN A 1 212 ? 2.803 9.032 35.122 1.00 72.12 212 ASN A N 1
ATOM 1718 C CA . ASN A 1 212 ? 2.745 10.415 34.659 1.00 72.12 212 ASN A CA 1
ATOM 1719 C C . ASN A 1 212 ? 3.684 11.334 35.470 1.00 72.12 212 ASN A C 1
ATOM 1721 O O . ASN A 1 212 ? 4.381 12.173 34.906 1.00 72.12 212 ASN A O 1
ATOM 1725 N N . ASN A 1 213 ? 3.760 11.168 36.791 1.00 70.50 213 ASN A N 1
ATOM 1726 C CA . ASN A 1 213 ? 4.640 11.956 37.659 1.00 70.50 213 ASN A CA 1
ATOM 1727 C C . ASN A 1 213 ? 6.132 11.627 37.462 1.00 70.50 213 ASN A C 1
ATOM 1729 O O . ASN A 1 213 ? 6.958 12.542 37.495 1.00 70.50 213 ASN A O 1
ATOM 1733 N N . ILE A 1 214 ? 6.474 10.359 37.204 1.00 67.44 214 ILE A N 1
ATOM 1734 C CA . ILE A 1 214 ? 7.825 9.914 36.827 1.00 67.44 214 ILE A CA 1
ATOM 1735 C C . ILE A 1 214 ? 8.218 10.553 35.492 1.00 67.44 214 ILE A C 1
ATOM 1737 O O . ILE A 1 214 ? 9.279 11.163 35.391 1.00 67.44 214 ILE A O 1
ATOM 1741 N N . HIS A 1 215 ? 7.336 10.528 34.489 1.00 61.34 215 HIS A N 1
ATOM 1742 C CA . HIS A 1 215 ? 7.595 11.175 33.198 1.00 61.34 215 HIS A CA 1
ATOM 1743 C C . HIS A 1 215 ? 7.820 12.697 33.321 1.00 61.34 215 HIS A C 1
ATOM 1745 O O . HIS A 1 215 ? 8.556 13.282 32.533 1.00 61.34 215 HIS A O 1
ATOM 1751 N N . ASN A 1 216 ? 7.244 13.327 34.352 1.00 63.72 216 ASN A N 1
ATOM 1752 C CA . ASN A 1 216 ? 7.381 14.755 34.653 1.00 63.72 216 ASN A CA 1
ATOM 1753 C C . ASN A 1 216 ? 8.520 15.097 35.650 1.00 63.72 216 ASN A C 1
ATOM 1755 O O . ASN A 1 216 ? 8.535 16.213 36.173 1.00 63.72 216 ASN A O 1
ATOM 1759 N N . ASN A 1 217 ? 9.463 14.180 35.924 1.00 60.00 217 ASN A N 1
ATOM 1760 C CA . ASN A 1 217 ? 10.626 14.372 36.819 1.00 60.00 217 ASN A CA 1
ATOM 1761 C C . ASN A 1 217 ? 10.296 14.745 38.280 1.00 60.00 217 ASN A C 1
ATOM 1763 O O . ASN A 1 217 ? 11.071 15.433 38.941 1.00 60.00 217 ASN A O 1
ATOM 1767 N N . LYS A 1 218 ? 9.153 14.300 38.818 1.00 55.69 218 LYS A N 1
ATOM 1768 C CA . LYS A 1 218 ? 8.785 14.570 40.225 1.00 55.69 218 LYS A CA 1
ATOM 1769 C C . LYS A 1 218 ? 9.113 13.438 41.206 1.00 55.69 218 LYS A C 1
ATOM 1771 O O . LYS A 1 218 ? 9.148 13.689 42.404 1.00 55.69 218 LYS A O 1
ATOM 1776 N N . LEU A 1 219 ? 9.390 12.226 40.722 1.00 54.88 219 LEU A N 1
ATOM 1777 C CA . LEU A 1 219 ? 9.667 11.034 41.540 1.00 54.88 219 LEU A CA 1
ATOM 1778 C C . LEU A 1 219 ? 10.975 10.364 41.086 1.00 54.88 219 LEU A C 1
ATOM 1780 O O . LEU A 1 219 ? 10.957 9.371 40.368 1.00 54.88 219 LEU A O 1
ATOM 1784 N N . GLU A 1 220 ? 12.123 10.904 41.502 1.00 57.25 220 GLU A N 1
ATOM 1785 C CA . GLU A 1 220 ? 13.452 10.338 41.184 1.00 57.25 220 GLU A CA 1
ATOM 1786 C C . GLU A 1 220 ? 13.811 9.093 42.025 1.00 57.25 220 GLU A C 1
ATOM 1788 O O . GLU A 1 220 ? 14.807 8.430 41.758 1.00 57.25 220 GLU A O 1
ATOM 1793 N N . LYS A 1 221 ? 13.032 8.763 43.067 1.00 58.59 221 LYS A N 1
ATOM 1794 C CA . LYS A 1 221 ? 13.472 7.842 44.136 1.00 58.59 221 LYS A CA 1
ATOM 1795 C C . LYS A 1 221 ? 13.064 6.372 43.990 1.00 58.59 221 LYS A C 1
ATOM 1797 O O . LYS A 1 221 ? 13.548 5.559 44.770 1.00 58.59 221 LYS A O 1
ATOM 1802 N N . LEU A 1 222 ? 12.179 6.022 43.057 1.00 56.69 222 LEU A N 1
ATOM 1803 C CA . LEU A 1 222 ? 11.565 4.683 43.026 1.00 56.69 222 LEU A CA 1
ATOM 1804 C C . LEU A 1 222 ? 12.223 3.695 42.057 1.00 56.69 222 LEU A C 1
ATOM 1806 O O . LEU A 1 222 ? 12.157 2.493 42.300 1.00 56.69 222 LEU A O 1
ATOM 1810 N N . ILE A 1 223 ? 12.822 4.159 40.955 1.00 61.94 223 ILE A N 1
ATOM 1811 C CA . ILE A 1 223 ? 13.355 3.290 39.891 1.00 61.94 223 ILE A CA 1
ATOM 1812 C C . ILE A 1 223 ? 14.566 3.965 39.232 1.00 61.94 223 ILE A C 1
ATOM 1814 O O . ILE A 1 223 ? 14.586 5.188 39.105 1.00 61.94 223 ILE A O 1
ATOM 1818 N N . ASP A 1 224 ? 15.536 3.174 38.757 1.00 66.62 224 ASP A N 1
ATOM 1819 C CA . ASP A 1 224 ? 16.573 3.633 37.821 1.00 66.62 224 ASP A CA 1
ATOM 1820 C C . ASP A 1 224 ? 15.924 4.184 36.540 1.00 66.62 224 ASP A C 1
ATOM 1822 O O . ASP A 1 224 ? 15.560 3.440 35.617 1.00 66.62 224 ASP A O 1
ATOM 1826 N N . TYR A 1 225 ? 15.773 5.507 36.519 1.00 60.88 225 TYR A N 1
ATOM 1827 C CA . TYR A 1 225 ? 15.034 6.300 35.537 1.00 60.88 225 TYR A CA 1
ATOM 1828 C C . TYR A 1 225 ? 15.397 5.949 34.085 1.00 60.88 225 TYR A C 1
ATOM 1830 O O . TYR A 1 225 ? 14.518 5.703 33.252 1.00 60.88 225 TYR A O 1
ATOM 1838 N N . ASP A 1 226 ? 16.696 5.810 33.816 1.00 60.59 226 ASP A N 1
ATOM 1839 C CA . ASP A 1 226 ? 17.243 5.551 32.481 1.00 60.59 226 ASP A CA 1
ATOM 1840 C C . ASP A 1 226 ? 16.810 4.192 31.911 1.00 60.59 226 ASP A C 1
ATOM 1842 O O . ASP A 1 226 ? 16.570 4.054 30.712 1.00 60.59 226 ASP A O 1
ATOM 1846 N N . SER A 1 227 ? 16.657 3.179 32.769 1.00 65.69 227 SER A N 1
ATOM 1847 C CA . SER A 1 227 ? 16.253 1.827 32.360 1.00 65.69 227 SER A CA 1
ATOM 1848 C C . SER A 1 227 ? 14.738 1.674 32.194 1.00 65.69 227 SER A C 1
ATOM 1850 O O . SER A 1 227 ? 14.275 0.770 31.495 1.00 65.69 227 SER A O 1
ATOM 1852 N N . PHE A 1 228 ? 13.962 2.545 32.840 1.00 68.69 228 PHE A N 1
ATOM 1853 C CA . PHE A 1 228 ? 12.505 2.470 32.890 1.00 68.69 228 PHE A CA 1
ATOM 1854 C C . PHE A 1 228 ? 11.848 3.175 31.699 1.00 68.69 228 PHE A C 1
ATOM 1856 O O . PHE A 1 228 ? 10.922 2.629 31.101 1.00 68.69 228 PHE A O 1
ATOM 1863 N N . ILE A 1 229 ? 12.361 4.341 31.286 1.00 64.69 229 ILE A N 1
ATOM 1864 C CA . ILE A 1 229 ? 11.823 5.092 30.134 1.00 64.69 229 ILE A CA 1
ATOM 1865 C C . ILE A 1 229 ? 11.976 4.329 28.822 1.00 64.69 229 ILE A C 1
ATOM 1867 O O . ILE A 1 229 ? 11.118 4.430 27.949 1.00 64.69 229 ILE A O 1
ATOM 1871 N N . LEU A 1 230 ? 13.060 3.566 28.679 1.00 71.69 230 LEU A N 1
ATOM 1872 C CA . LEU A 1 230 ? 13.344 2.809 27.460 1.00 71.69 230 LEU A CA 1
ATOM 1873 C C . LEU A 1 230 ? 12.383 1.628 27.240 1.00 71.69 230 LEU A C 1
ATOM 1875 O O . LEU A 1 230 ? 12.370 1.060 26.149 1.00 71.69 230 LEU A O 1
ATOM 1879 N N . LYS A 1 231 ? 11.589 1.256 28.252 1.00 75.31 231 LYS A N 1
ATOM 1880 C CA . LYS A 1 231 ? 10.601 0.175 28.173 1.00 75.31 231 LYS A CA 1
ATOM 1881 C C . LYS A 1 231 ? 9.282 0.664 27.584 1.00 75.31 231 LYS A C 1
ATOM 1883 O O . LYS A 1 231 ? 8.930 1.838 27.682 1.00 75.31 231 LYS A O 1
ATOM 1888 N N . SER A 1 232 ? 8.537 -0.250 26.975 1.00 79.25 232 SER A N 1
ATOM 1889 C CA . SER A 1 232 ? 7.200 0.038 26.457 1.00 79.25 232 SER A CA 1
ATOM 1890 C C . SER A 1 232 ? 6.217 0.380 27.586 1.00 79.25 232 SER A C 1
ATOM 1892 O O . SER A 1 232 ? 6.410 -0.003 28.739 1.00 79.25 232 SER A O 1
ATOM 1894 N N . PHE A 1 233 ? 5.136 1.094 27.258 1.00 71.81 233 PHE A N 1
ATOM 1895 C CA . PHE A 1 233 ? 4.119 1.501 28.238 1.00 71.81 233 PHE A CA 1
ATOM 1896 C C . PHE A 1 233 ? 3.508 0.310 28.997 1.00 71.81 233 PHE A C 1
ATOM 1898 O O . PHE A 1 233 ? 3.252 0.400 30.198 1.00 71.81 233 PHE A O 1
ATOM 1905 N N . ASP A 1 234 ? 3.316 -0.820 28.312 1.00 72.69 234 ASP A N 1
ATOM 1906 C CA . ASP A 1 234 ? 2.777 -2.036 28.919 1.00 72.69 234 ASP A CA 1
ATOM 1907 C C . 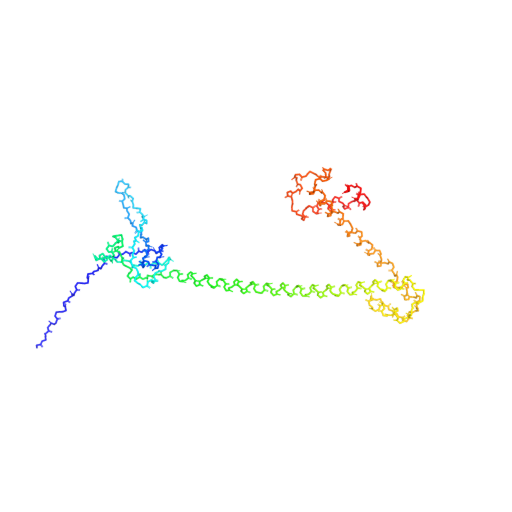ASP A 1 234 ? 3.771 -2.662 29.911 1.00 72.69 234 ASP A C 1
ATOM 1909 O O . ASP A 1 234 ? 3.381 -3.022 31.020 1.00 72.69 234 ASP A O 1
ATOM 1913 N N . GLU A 1 235 ? 5.066 -2.684 29.578 1.00 76.88 235 GLU A N 1
ATOM 1914 C CA . GLU A 1 235 ? 6.131 -3.159 30.475 1.00 76.88 235 GLU A CA 1
ATOM 1915 C C . GLU A 1 235 ? 6.312 -2.238 31.693 1.00 76.88 235 GLU A C 1
ATOM 1917 O O . GLU A 1 235 ? 6.508 -2.710 32.813 1.00 76.88 235 GLU A O 1
ATOM 1922 N N . GLN A 1 236 ? 6.215 -0.917 31.508 1.00 73.12 236 GLN A N 1
ATOM 1923 C CA . GLN A 1 236 ? 6.257 0.059 32.606 1.00 73.12 236 GLN A CA 1
ATOM 1924 C C . GLN A 1 236 ? 5.102 -0.154 33.588 1.00 73.12 236 GLN A C 1
ATOM 1926 O O . GLN A 1 236 ? 5.292 -0.120 34.808 1.00 73.12 236 GLN A O 1
ATOM 1931 N N . LYS A 1 237 ? 3.904 -0.405 33.054 1.00 73.69 237 LYS A N 1
ATOM 1932 C CA . LYS A 1 237 ? 2.707 -0.702 33.836 1.00 73.69 237 LYS A CA 1
ATOM 1933 C C . LYS A 1 237 ? 2.842 -2.018 34.596 1.00 73.69 237 LYS A C 1
ATOM 1935 O O . LYS A 1 237 ? 2.442 -2.067 35.752 1.00 73.69 237 LYS A O 1
ATOM 1940 N N . GLU A 1 238 ? 3.395 -3.055 33.975 1.00 78.25 238 GLU A N 1
ATOM 1941 C CA . GLU A 1 238 ? 3.582 -4.375 34.587 1.00 78.25 238 GLU A CA 1
ATOM 1942 C C . GLU A 1 238 ? 4.591 -4.336 35.742 1.00 78.25 238 GLU A C 1
ATOM 1944 O O . GLU A 1 238 ? 4.284 -4.801 36.836 1.00 78.25 238 GLU A O 1
ATOM 1949 N N . ILE A 1 239 ? 5.734 -3.668 35.560 1.00 74.88 239 ILE A N 1
ATOM 1950 C CA . ILE A 1 239 ? 6.760 -3.513 36.606 1.00 74.88 239 ILE A CA 1
ATOM 1951 C C . ILE A 1 239 ? 6.200 -2.792 37.834 1.00 74.88 239 ILE A C 1
ATOM 1953 O O . ILE A 1 239 ? 6.388 -3.240 38.966 1.00 74.88 239 ILE A O 1
ATOM 1957 N N . LEU A 1 240 ? 5.494 -1.678 37.620 1.00 70.62 240 LEU A N 1
ATOM 1958 C CA . LEU A 1 240 ? 4.856 -0.955 38.717 1.00 70.62 240 LEU A CA 1
ATOM 1959 C C . LEU A 1 240 ? 3.727 -1.773 39.334 1.00 70.62 240 LEU A C 1
ATOM 1961 O O . LEU A 1 240 ? 3.574 -1.785 40.549 1.00 70.62 240 LEU A O 1
ATOM 1965 N N . HIS A 1 241 ? 2.949 -2.495 38.536 1.00 71.75 241 HIS A N 1
ATOM 1966 C CA . HIS A 1 241 ? 1.906 -3.369 39.052 1.00 71.75 241 HIS A CA 1
ATOM 1967 C C . HIS A 1 241 ? 2.475 -4.479 39.951 1.00 71.75 241 HIS A C 1
ATOM 1969 O O . HIS A 1 241 ? 1.906 -4.756 41.003 1.00 71.75 241 HIS A O 1
ATOM 1975 N N . ASP A 1 242 ? 3.618 -5.064 39.596 1.00 75.31 242 ASP A N 1
ATOM 1976 C CA . ASP A 1 242 ? 4.275 -6.102 40.393 1.00 75.31 242 ASP A CA 1
ATOM 1977 C C . ASP A 1 242 ? 4.883 -5.562 41.692 1.00 75.31 242 ASP A C 1
ATOM 1979 O O . ASP A 1 242 ? 4.719 -6.189 42.740 1.00 75.31 242 ASP A O 1
ATOM 1983 N N . LEU A 1 243 ? 5.493 -4.373 41.661 1.00 69.69 243 LEU A N 1
ATOM 1984 C CA . LEU A 1 243 ? 5.983 -3.673 42.860 1.00 69.69 243 LEU A CA 1
ATOM 1985 C C . LEU A 1 243 ? 4.845 -3.328 43.830 1.00 69.69 243 LEU A C 1
ATOM 1987 O O . LEU A 1 243 ? 4.964 -3.477 45.044 1.00 69.69 243 LEU A O 1
ATOM 1991 N N . THR A 1 244 ? 3.712 -2.898 43.283 1.00 67.44 244 THR A N 1
ATOM 1992 C CA . THR A 1 244 ? 2.570 -2.408 44.064 1.00 67.44 244 THR A CA 1
ATOM 1993 C C . THR A 1 244 ? 1.622 -3.520 44.523 1.00 67.44 244 THR A C 1
ATOM 1995 O O . THR A 1 244 ? 0.754 -3.295 45.370 1.00 67.44 244 THR A O 1
ATOM 1998 N N . LYS A 1 245 ? 1.805 -4.750 44.027 1.00 72.62 245 LYS A N 1
ATOM 1999 C CA . LYS A 1 245 ? 0.973 -5.921 44.346 1.00 72.62 245 LYS A CA 1
ATOM 2000 C C . LYS A 1 245 ? 1.020 -6.308 45.824 1.00 72.62 245 LYS A C 1
ATOM 2002 O O . LYS A 1 245 ? 0.016 -6.775 46.360 1.00 72.62 245 LYS A O 1
ATOM 2007 N N . SER A 1 246 ? 2.164 -6.115 46.479 1.00 66.31 246 SER A N 1
ATOM 2008 C CA . SER A 1 246 ? 2.379 -6.450 47.894 1.00 66.31 246 SER A CA 1
ATOM 2009 C C . SER A 1 246 ? 2.042 -5.320 48.870 1.00 66.31 246 SER A C 1
ATOM 2011 O O . SER A 1 246 ? 2.090 -5.542 50.077 1.00 66.31 246 SER A O 1
ATOM 2013 N N . MET A 1 247 ? 1.702 -4.126 48.380 1.00 69.19 247 MET A N 1
ATOM 2014 C CA . MET A 1 247 ? 1.494 -2.940 49.212 1.00 69.19 247 MET A CA 1
ATOM 2015 C C . MET A 1 247 ? 0.010 -2.689 49.506 1.00 69.19 247 MET A C 1
ATOM 2017 O O . MET A 1 247 ? -0.871 -2.968 48.683 1.00 69.19 247 MET A O 1
ATOM 2021 N N . SER A 1 248 ? -0.283 -2.135 50.686 1.00 71.38 248 SER A N 1
ATOM 2022 C CA . SER A 1 248 ? -1.622 -1.621 50.988 1.00 71.38 248 SER A CA 1
ATOM 2023 C C . SER A 1 248 ? -1.887 -0.310 50.236 1.00 71.38 248 SER A C 1
ATOM 2025 O O . SER A 1 248 ? -0.964 0.404 49.849 1.00 71.38 248 SER A O 1
ATOM 2027 N N . LEU A 1 249 ? -3.160 0.025 50.015 1.00 64.56 249 LEU A N 1
ATOM 2028 C CA . LEU A 1 249 ? -3.545 1.204 49.227 1.00 64.56 249 LEU A CA 1
ATOM 2029 C C . LEU A 1 249 ? -3.066 2.521 49.866 1.00 64.56 249 LEU A C 1
ATOM 2031 O O . LEU A 1 249 ? -2.729 3.466 49.156 1.00 64.56 249 LEU A O 1
ATOM 2035 N N . ASP A 1 250 ? -2.972 2.554 51.195 1.00 69.12 250 ASP A N 1
ATOM 2036 C CA . ASP A 1 250 ? -2.442 3.699 51.935 1.00 69.12 250 ASP A CA 1
ATOM 2037 C C . ASP A 1 250 ? -0.913 3.789 51.833 1.00 69.12 250 ASP A C 1
ATOM 2039 O O . ASP A 1 250 ? -0.378 4.879 51.655 1.00 69.12 250 ASP A O 1
ATOM 2043 N N . GLN A 1 251 ? -0.207 2.653 51.848 1.00 68.81 251 GLN A N 1
ATOM 2044 C CA . GLN A 1 251 ? 1.242 2.610 51.604 1.00 68.81 251 GLN A CA 1
ATOM 2045 C C . GLN A 1 251 ? 1.586 3.059 50.180 1.00 68.81 251 GLN A C 1
ATOM 2047 O O . GLN A 1 251 ? 2.551 3.789 49.981 1.00 68.81 251 GLN A O 1
ATOM 2052 N N . LEU A 1 252 ? 0.763 2.680 49.199 1.00 67.06 252 LEU A N 1
ATOM 2053 C CA . LEU A 1 252 ? 0.933 3.094 47.807 1.00 67.06 252 LEU A CA 1
ATOM 2054 C C . LEU A 1 252 ? 0.806 4.598 47.612 1.00 67.06 252 LEU A C 1
ATOM 2056 O O . LEU A 1 252 ? 1.570 5.171 46.846 1.00 67.06 252 LEU A O 1
ATOM 2060 N N . LYS A 1 253 ? -0.142 5.242 48.296 1.00 65.81 253 LYS A N 1
ATOM 2061 C CA . LYS A 1 253 ? -0.275 6.702 48.242 1.00 65.81 253 LYS A CA 1
ATOM 2062 C C . LYS A 1 253 ? 0.935 7.395 48.858 1.00 65.81 253 LYS A C 1
ATOM 2064 O O . LYS A 1 253 ? 1.410 8.360 48.287 1.00 65.81 253 LYS A O 1
ATOM 2069 N N . ILE A 1 254 ? 1.451 6.874 49.972 1.00 71.75 254 ILE A N 1
ATOM 2070 C CA . ILE A 1 254 ? 2.611 7.454 50.666 1.00 71.75 254 ILE A CA 1
ATOM 2071 C C . ILE A 1 254 ? 3.894 7.337 49.836 1.00 71.75 254 ILE A C 1
ATOM 2073 O O . ILE A 1 254 ? 4.719 8.242 49.876 1.00 71.75 254 ILE A O 1
ATOM 2077 N N . GLU A 1 255 ? 4.091 6.233 49.114 1.00 64.56 255 GLU A N 1
ATOM 2078 C CA . GLU A 1 255 ? 5.295 6.056 48.295 1.00 64.56 255 GLU A CA 1
ATOM 2079 C C . GLU A 1 255 ? 5.206 6.741 46.923 1.00 64.56 255 GLU A C 1
ATOM 2081 O O . GLU A 1 255 ? 6.246 7.099 46.378 1.00 64.56 255 GLU A O 1
ATOM 2086 N N . LEU A 1 256 ? 4.003 6.922 46.358 1.00 61.66 256 LEU A N 1
ATOM 2087 C CA . LEU A 1 256 ? 3.800 7.447 44.996 1.00 61.66 256 LEU A CA 1
ATOM 2088 C C . LEU A 1 256 ? 3.386 8.934 44.918 1.00 61.66 256 LEU A C 1
ATOM 2090 O O . LEU A 1 256 ? 3.326 9.467 43.804 1.00 61.66 256 LEU A O 1
ATOM 2094 N N . GLU A 1 257 ? 3.083 9.593 46.043 1.00 57.84 257 GLU A N 1
ATOM 2095 C CA . GLU A 1 257 ? 2.921 11.061 46.162 1.00 57.84 257 GLU A CA 1
ATOM 2096 C C . GLU A 1 257 ? 4.237 11.754 46.546 1.00 57.84 257 GLU A C 1
ATOM 2098 O O . GLU A 1 257 ? 4.506 12.827 45.955 1.00 57.84 257 GLU A O 1
#

Sequence (257 aa):
MSSIIKKTRVPQHTIPFKIGTVLSSNPITKTITVSIEKQHTFKQIGKTIIKPISMIAHDENLKAKVGDIVRIGNFKKVIDPKNYKKKYTLMEILDTKAERNAELLNKQKEKIAKFEEEQMEIINQSRLKRNKELETSNFRDVALFKDVYLLNNTKDVPVDTLKQIAERHEVSFNNDTQKSLLVKLLDFERYSSIVSKLENAQRHLTILNAINNIHNNKLEKLIDYDSFILKSFDEQKEILHDLTKSMSLDQLKIELE

InterPro domains:
  IPR000266 Small ribosomal subunit protein uS17 [PF00366] (21-77)
  IPR012340 Nucleic acid-binding, OB-fold [G3DSA:2.40.50.140] (17-122)
  IPR012340 Nucleic acid-binding, OB-fold [SSF50249] (18-97)

pLDDT: mean 77.94, std 13.68, range [39.47, 97.69]

Secondary structure (DSSP, 8-state):
----------------EEEEEEEEEETTTTEEEEEEEEEEEETTTTEEEEEEEEEEEE-SS--PPTT-EEEEEE-SS-S-TT-TTEEEEEEEEEE-HHHHHHHHHHHHHHHHHHHHHHHHHHHHHHHHHHHHHHHHHHHHHHHHHHHHHHHHH-S---HHHHHHHHHHTT---SS--HHHHHHHHT-HHHHHHHHHHHHHHHHHHHHHHHHHHHHTT---SSS-HHHHHTS-HHHHHHHHHHHHTTS-HHHHHHHH-